Protein AF-A0A4S8KSQ0-F1 (afdb_monomer)

pLDDT: mean 83.26, std 16.22, range 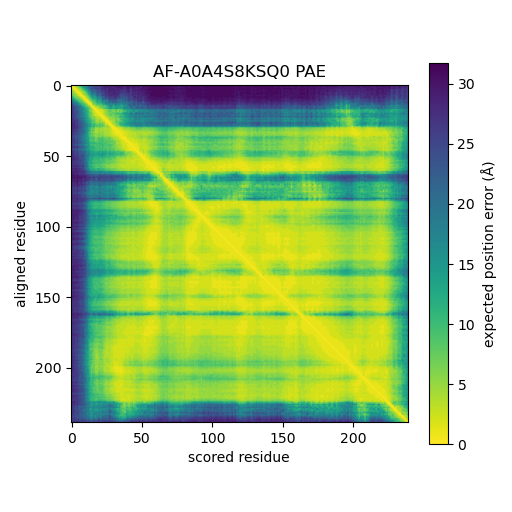[30.83, 98.12]

Foldseek 3Di:
DDDDDDDDDPDDDDPLVVCVVVVHQLQPCPDAEAEDADQVLLCCVVVVPLVQFFFEEEEEQAPPNCPVPFAQVVHDPSNPGDHYYYAHWAADPVRHIPGAGDLVVLLVVLVVRVVRVGQFYEYAHHQVLSNPVCRTQNVSVVSSCVNNDPRHQYHYLNVQDNDDRRVSSNSRSSQRRNLVVLLVVLVVVVVVSVVSNHPHFYWYAFLCRDTDGSVVCSNHVSRRNNRVVSVVVVVVVVD

Nearest PDB structures (foldseek):
  5l9w-assembly2_B  TM=7.818E-01  e=5.616E-11  Aromatoleum aromaticum EbN1
  5svc-assembly1_E  TM=7.917E-01  e=5.890E-10  Xanthobacter autotrophicus Py2
  5svb-assembly1_B  TM=7.058E-01  e=3.376E-10  Xanthobacter autotrophicus Py2
  6yra-assembly1_A  TM=7.678E-01  e=1.380E-08  Pseudomonas jessenii
  1hfw-assembly1_A  TM=4.217E-01  e=2.288E+00  Dickeya chrysanthemi

Organism: Dendrothele bispora (strain CBS 962.96) (NCBI:txid1314807)

Radius of gyration: 21.56 Å; Cα contacts (8 Å, |Δi|>4): 388; chains: 1; bounding box: 52×56×59 Å

Secondary structure (DSSP, 8-state):
-PPPPPPP--PPPPHHHHHHHTT--TTTT----EEE--SHHHHHHHTT-TTTS--EEEEEEEETTTTTS-TTTT--GGG--EEEEEEE--B-TTS-BSS---HHHHHHHHHHHHHTT--EEEEEETTGGG-TT-TTHHHHHHHHHHHH-TT-EEEEHHHH-SS-HHHHHHHHHHHHHHHHHHHHHHHHHHHHHHHTT--SPEEEE-TTS-EEEHHHHHH-GGGGTTHHHHHHHHHHT--

Mean predicted aligned error: 9.06 Å

Solvent-accessible surface area (backbone atoms only — not comparable to full-atom values): 13374 Å² total; per-residue (Å²): 141,79,85,81,77,83,77,81,79,79,74,76,74,55,72,69,55,52,37,60,74,68,73,51,53,49,69,73,64,79,56,77,60,47,79,45,59,45,47,68,63,39,49,38,60,76,66,60,37,69,93,46,41,50,53,36,32,40,40,31,19,30,42,80,84,38,79,93,60,59,88,71,67,98,49,62,72,97,69,72,47,73,47,78,45,74,37,48,12,24,32,37,98,86,57,47,70,66,32,72,72,48,70,68,60,50,52,50,50,36,53,53,37,53,76,69,69,51,41,24,33,32,32,38,38,40,55,43,65,64,45,84,86,41,78,48,50,54,47,54,44,54,53,41,46,66,72,63,40,87,85,58,46,78,43,45,21,54,83,68,34,82,60,67,68,61,59,14,45,53,51,27,50,55,26,43,18,36,24,67,44,38,41,54,52,50,54,49,53,53,53,50,32,56,76,56,45,43,85,46,56,55,31,31,32,21,50,90,56,49,78,38,46,49,71,56,40,29,71,46,40,66,50,26,37,43,5,40,63,33,50,54,54,57,60,68,69,74,115

InterPro domains:
  IPR002821 Hydantoinase A/oxoprolinase [PF01968] (168-236)
  IPR008040 Hydantoinase/oxoprolinase, N-terminal [PF05378] (26-147)
  IPR045079 Oxoprolinase-like [PTHR11365] (30-237)

Sequence (239 aa):
MSPRHPVPMHEQPSSSNVLTSAGVDPAGGDVLSLTIGTTHFINAVVQSDSRRLSKVAVICLAAPYSEECPPFIDFPENLKNGHTAIISGGLQIDGRTINPLVESELAEQAAQIRAKGLKDIVLVGVFSPLDVSGTTEYTARDILQRELGPGVNIVCSRDVGQIGFIERENASILNASISTFAQRTIRGFERAMERLGLKCPLYITQNDGTLTTASAAARLPIRTFSSGATNSMRGASRD

Structure (mmCIF, N/CA/C/O backbone):
data_AF-A0A4S8KSQ0-F1
#
_entry.id   AF-A0A4S8KSQ0-F1
#
loop_
_atom_site.group_PDB
_atom_site.id
_atom_site.type_symbol
_atom_site.label_atom_id
_atom_site.label_alt_id
_atom_site.label_comp_id
_atom_site.label_asym_id
_atom_site.label_entity_id
_atom_site.label_seq_id
_atom_site.pdbx_PDB_ins_code
_atom_site.Cartn_x
_atom_site.Cartn_y
_atom_site.Cartn_z
_atom_site.occupancy
_atom_site.B_iso_or_equiv
_atom_site.auth_seq_id
_atom_site.auth_comp_id
_atom_site.auth_asym_id
_atom_site.auth_atom_id
_atom_site.pdbx_PDB_model_num
ATOM 1 N N . MET A 1 1 ? 14.814 44.154 -31.141 1.00 39.81 1 MET A N 1
ATOM 2 C CA . MET A 1 1 ? 13.839 43.052 -30.997 1.00 39.81 1 MET A CA 1
ATOM 3 C C . MET A 1 1 ? 14.075 42.078 -32.139 1.00 39.81 1 MET A C 1
ATOM 5 O O . MET A 1 1 ? 13.657 42.366 -33.249 1.00 39.81 1 MET A O 1
ATOM 9 N N . SER A 1 2 ? 14.794 40.983 -31.889 1.00 34.91 2 SER A N 1
ATOM 10 C CA . SER A 1 2 ? 14.894 39.868 -32.843 1.00 34.91 2 SER A CA 1
ATOM 11 C C . SER A 1 2 ? 13.932 38.765 -32.397 1.00 34.91 2 SER A C 1
ATOM 13 O O . SER A 1 2 ? 13.904 38.464 -31.198 1.00 34.91 2 SER A O 1
ATOM 15 N N . PRO A 1 3 ? 13.127 38.178 -33.297 1.00 36.97 3 PRO A N 1
ATOM 16 C CA . PRO A 1 3 ? 12.205 37.118 -32.925 1.00 36.97 3 PRO A CA 1
ATOM 17 C C . PRO A 1 3 ? 12.993 35.837 -32.632 1.00 36.97 3 PRO A C 1
ATOM 19 O O . PRO A 1 3 ? 13.829 35.415 -33.430 1.00 36.97 3 PRO A O 1
ATOM 22 N N . ARG A 1 4 ? 12.748 35.225 -31.468 1.00 38.88 4 ARG A N 1
ATOM 23 C CA . ARG A 1 4 ? 13.278 33.895 -31.141 1.00 38.88 4 ARG A CA 1
ATOM 24 C C . ARG A 1 4 ? 12.590 32.875 -32.045 1.00 38.88 4 ARG A C 1
ATOM 26 O O . ARG A 1 4 ? 11.364 32.790 -32.044 1.00 38.88 4 ARG A O 1
ATOM 33 N N . HIS A 1 5 ? 13.372 32.113 -32.800 1.00 34.78 5 HIS A N 1
ATOM 34 C CA . HIS A 1 5 ? 12.871 30.924 -33.479 1.00 34.78 5 HIS A CA 1
ATOM 35 C C . HIS A 1 5 ? 12.416 29.877 -32.450 1.00 34.78 5 HIS A C 1
ATOM 37 O O . HIS A 1 5 ? 13.071 29.724 -31.413 1.00 34.78 5 HIS A O 1
ATOM 43 N N . PRO A 1 6 ? 11.311 29.160 -32.709 1.00 33.53 6 PRO A N 1
ATOM 44 C CA . PRO A 1 6 ? 10.913 28.039 -31.876 1.00 33.53 6 PRO A CA 1
ATOM 45 C C . PRO A 1 6 ? 11.946 26.916 -32.023 1.00 33.53 6 PRO A C 1
ATOM 47 O O . PRO A 1 6 ? 12.275 26.494 -33.131 1.00 33.53 6 PRO A O 1
ATOM 50 N N . VAL A 1 7 ? 12.476 26.455 -30.891 1.00 34.22 7 VAL A N 1
ATOM 51 C CA . VAL A 1 7 ? 13.312 25.251 -30.814 1.00 34.22 7 VAL A CA 1
ATOM 52 C C . VAL A 1 7 ? 12.428 24.052 -31.185 1.00 34.22 7 VAL A C 1
ATOM 54 O O . VAL A 1 7 ? 11.327 23.951 -30.633 1.00 34.22 7 VAL A O 1
ATOM 57 N N . PRO A 1 8 ? 12.845 23.154 -32.097 1.00 30.83 8 PRO A N 1
ATOM 58 C CA . PRO A 1 8 ? 12.046 21.985 -32.428 1.00 30.83 8 PRO A CA 1
ATOM 59 C C . PRO A 1 8 ? 11.918 21.101 -31.188 1.00 30.83 8 PRO A C 1
ATOM 61 O O . PRO A 1 8 ? 12.916 20.741 -30.561 1.00 30.83 8 PRO A O 1
ATOM 64 N N . MET A 1 9 ? 10.687 20.740 -30.832 1.00 30.94 9 MET A N 1
ATOM 65 C CA . MET A 1 9 ? 10.456 19.647 -29.900 1.00 30.94 9 MET A CA 1
ATOM 66 C C . MET A 1 9 ? 10.989 18.362 -30.533 1.00 30.94 9 MET A C 1
ATOM 68 O O . MET A 1 9 ? 10.447 17.895 -31.531 1.00 30.94 9 MET A O 1
ATOM 72 N N . HIS A 1 10 ? 12.046 17.794 -29.955 1.00 34.72 10 HIS A N 1
ATOM 73 C CA . HIS A 1 10 ? 12.443 16.423 -30.248 1.00 34.72 10 HIS A CA 1
ATOM 74 C C . HIS A 1 10 ? 11.288 15.496 -29.852 1.00 34.72 10 HIS A C 1
ATOM 76 O O . HIS A 1 10 ? 11.030 15.285 -28.666 1.00 34.72 10 HIS A O 1
ATOM 82 N N . GLU A 1 11 ? 10.584 14.952 -30.844 1.00 37.88 11 GLU A N 1
ATOM 83 C CA . GLU A 1 11 ? 9.762 13.764 -30.649 1.00 37.88 11 GLU A CA 1
ATOM 84 C C . GLU A 1 11 ? 10.668 12.666 -30.090 1.00 37.88 11 GLU A C 1
ATOM 86 O O . GLU A 1 11 ? 11.672 12.297 -30.705 1.00 37.88 11 GLU A O 1
ATOM 91 N N . GLN A 1 12 ? 10.351 12.168 -28.893 1.00 41.09 12 GLN A N 1
ATOM 92 C CA . GLN A 1 12 ? 11.022 10.978 -28.390 1.00 41.09 12 GLN A CA 1
ATOM 93 C C . GLN A 1 12 ? 10.729 9.830 -29.363 1.00 41.09 12 GLN A C 1
ATOM 95 O O . GLN A 1 12 ? 9.553 9.559 -29.630 1.00 41.09 12 GLN A O 1
ATOM 100 N N . PRO A 1 13 ? 11.755 9.159 -29.917 1.00 40.72 13 PRO A N 1
ATOM 101 C CA . PRO A 1 13 ? 11.524 8.060 -30.836 1.00 40.72 13 PRO A CA 1
ATOM 102 C C . PRO A 1 13 ? 10.727 6.970 -30.121 1.00 40.72 13 PRO A C 1
ATOM 104 O O . PRO A 1 13 ? 11.007 6.625 -28.971 1.00 40.72 13 PRO A O 1
ATOM 107 N N . SER A 1 14 ? 9.723 6.419 -30.808 1.00 52.06 14 SER A N 1
ATOM 108 C CA . SER A 1 14 ? 9.015 5.239 -30.311 1.00 52.06 14 SER A CA 1
ATOM 109 C C . SER A 1 14 ? 10.028 4.133 -29.977 1.00 52.06 14 SER A C 1
ATOM 111 O O . SER A 1 14 ? 11.036 3.977 -30.670 1.00 52.06 14 SER A O 1
ATOM 113 N N . SER A 1 15 ? 9.785 3.354 -28.923 1.00 54.66 15 SER A N 1
ATOM 114 C CA . SER A 1 15 ? 10.711 2.309 -28.456 1.00 54.66 15 SER A CA 1
ATOM 115 C C . SER A 1 15 ? 11.103 1.300 -29.547 1.00 54.66 15 SER A C 1
ATOM 117 O O . SER A 1 15 ? 12.236 0.825 -29.565 1.00 54.66 15 SER A O 1
ATOM 119 N N . SER A 1 16 ? 10.211 1.042 -30.511 1.00 59.06 16 SER A N 1
ATOM 120 C CA . SER A 1 16 ? 10.488 0.219 -31.697 1.00 59.06 16 SER A CA 1
ATOM 121 C C . SER A 1 16 ? 11.572 0.817 -32.598 1.00 59.06 16 SER A C 1
ATOM 123 O O . SER A 1 16 ? 12.403 0.082 -33.131 1.00 59.06 16 SER A O 1
ATOM 125 N N . ASN A 1 17 ? 11.599 2.144 -32.757 1.00 61.84 17 ASN A N 1
ATOM 126 C CA . ASN A 1 17 ? 12.605 2.816 -33.577 1.00 61.84 17 ASN A CA 1
ATOM 127 C C . ASN A 1 17 ? 13.987 2.725 -32.930 1.00 61.84 17 ASN A C 1
ATOM 129 O O . ASN A 1 17 ? 14.964 2.535 -33.642 1.00 61.84 17 ASN A O 1
ATOM 133 N N . VAL A 1 18 ? 14.080 2.797 -31.599 1.00 72.31 18 VAL A N 1
ATOM 134 C CA . VAL A 1 18 ? 15.365 2.719 -30.883 1.00 72.31 18 VAL A CA 1
ATOM 135 C C . VAL A 1 18 ? 15.992 1.329 -31.008 1.00 72.31 18 VAL A C 1
ATOM 137 O O . VAL A 1 18 ? 17.166 1.231 -31.351 1.00 72.31 18 VAL A O 1
ATOM 140 N N . LEU A 1 19 ? 15.214 0.259 -30.802 1.00 70.62 19 LEU A N 1
ATOM 141 C CA . LEU A 1 19 ? 15.713 -1.122 -30.912 1.00 70.62 19 LEU A CA 1
ATOM 142 C C . LEU A 1 19 ? 16.165 -1.448 -32.340 1.00 70.62 19 LEU A C 1
ATOM 144 O O . LEU A 1 19 ? 17.254 -1.981 -32.543 1.00 70.62 19 LEU A O 1
ATOM 148 N N . THR A 1 20 ? 15.373 -1.024 -33.329 1.00 67.50 20 THR A N 1
ATOM 149 C CA . THR A 1 20 ? 15.706 -1.187 -34.752 1.00 67.50 20 THR A CA 1
ATOM 150 C C . THR A 1 20 ? 16.969 -0.406 -35.123 1.00 67.50 20 THR A C 1
ATOM 152 O O . THR A 1 20 ? 17.839 -0.933 -35.809 1.00 67.50 20 THR A O 1
ATOM 155 N N . SER A 1 21 ? 17.114 0.830 -34.632 1.00 71.62 21 SER A N 1
ATOM 156 C CA . SER A 1 21 ? 18.303 1.663 -34.886 1.00 71.62 21 SER A CA 1
ATOM 157 C C . SER A 1 21 ? 19.568 1.096 -34.239 1.00 71.62 21 SER A C 1
ATOM 159 O O . SER A 1 21 ? 20.661 1.296 -34.758 1.00 71.62 21 SER A O 1
ATOM 161 N N . ALA A 1 22 ? 19.427 0.397 -33.112 1.00 70.62 22 ALA A N 1
ATOM 162 C CA . ALA A 1 22 ? 20.531 -0.245 -32.409 1.00 70.62 22 ALA A CA 1
ATOM 163 C C . ALA A 1 22 ? 20.907 -1.620 -32.995 1.00 70.62 22 ALA A C 1
ATOM 165 O O . ALA A 1 22 ? 21.882 -2.216 -32.546 1.00 70.62 22 ALA A O 1
ATOM 166 N N . GLY A 1 23 ? 20.146 -2.132 -33.973 1.00 72.75 23 GLY A N 1
ATOM 167 C CA . GLY A 1 23 ? 20.363 -3.461 -34.553 1.00 72.75 23 GLY A CA 1
ATOM 168 C C . GLY A 1 23 ? 20.138 -4.609 -33.565 1.00 72.75 23 GLY A C 1
ATOM 169 O O . GLY A 1 23 ? 20.671 -5.695 -33.768 1.00 72.75 23 GLY A O 1
ATOM 170 N N . VAL A 1 24 ? 19.385 -4.368 -32.488 1.00 76.94 24 VAL A N 1
ATOM 171 C CA . VAL A 1 24 ? 19.128 -5.353 -31.432 1.00 76.94 24 VAL A CA 1
ATOM 172 C C . VAL A 1 24 ? 17.845 -6.102 -31.759 1.00 76.94 24 VAL A C 1
ATOM 174 O O . VAL A 1 24 ? 16.798 -5.469 -31.912 1.00 76.94 24 VAL A O 1
ATOM 177 N N . ASP A 1 25 ? 17.906 -7.434 -31.822 1.00 74.00 25 ASP A N 1
ATOM 178 C CA . ASP A 1 25 ? 16.706 -8.267 -31.891 1.00 74.00 25 ASP A CA 1
ATOM 179 C C . ASP A 1 25 ? 16.041 -8.304 -30.502 1.00 74.00 25 ASP A C 1
ATOM 181 O O . ASP A 1 25 ? 16.592 -8.891 -29.564 1.00 74.00 25 ASP A O 1
ATOM 185 N N . PRO A 1 26 ? 14.841 -7.719 -30.332 1.00 72.56 26 PRO A N 1
ATOM 186 C CA . PRO A 1 26 ? 14.140 -7.735 -29.052 1.00 72.56 26 PRO A CA 1
ATOM 187 C C . PRO A 1 26 ? 13.835 -9.157 -28.554 1.00 72.56 26 PRO A C 1
ATOM 189 O O . PRO A 1 26 ? 13.737 -9.381 -27.345 1.00 72.56 26 PRO A O 1
ATOM 192 N N . ALA A 1 27 ? 13.680 -10.111 -29.479 1.00 71.50 27 ALA A N 1
ATOM 193 C CA . ALA A 1 27 ? 13.368 -11.507 -29.195 1.00 71.50 27 ALA A CA 1
ATOM 194 C C . ALA A 1 27 ? 14.622 -12.392 -29.059 1.00 71.50 27 ALA A C 1
ATOM 196 O O . ALA A 1 27 ? 14.510 -13.513 -28.552 1.00 71.50 27 ALA A O 1
ATOM 197 N N . GLY A 1 28 ? 15.792 -11.885 -29.465 1.00 72.56 28 GLY A N 1
ATOM 198 C CA . GLY A 1 28 ? 17.071 -12.602 -29.502 1.00 72.56 28 GLY A CA 1
ATOM 199 C C . GLY A 1 28 ? 17.717 -12.830 -28.132 1.00 72.56 28 GLY A C 1
ATOM 200 O O . GLY A 1 28 ? 18.629 -13.641 -28.009 1.00 72.56 28 GLY A O 1
ATOM 201 N N . GLY A 1 29 ? 17.214 -12.170 -27.082 1.00 74.12 29 GLY A N 1
ATOM 202 C CA . GLY A 1 29 ? 17.729 -12.302 -25.713 1.00 74.12 29 GLY A CA 1
ATOM 203 C C . GLY A 1 29 ? 18.888 -11.360 -25.371 1.00 74.12 29 GLY A C 1
ATOM 204 O O . GLY A 1 29 ? 19.391 -11.409 -24.252 1.00 74.12 29 GLY A O 1
ATOM 205 N N . ASP A 1 30 ? 19.262 -10.463 -26.284 1.00 81.31 30 ASP A N 1
ATOM 206 C CA . ASP A 1 30 ? 20.344 -9.484 -26.094 1.00 81.31 30 ASP A CA 1
ATOM 207 C C . ASP A 1 30 ? 20.001 -8.392 -25.063 1.00 81.31 30 ASP A C 1
ATOM 209 O O . ASP A 1 30 ? 20.878 -7.709 -24.529 1.00 81.31 30 ASP A O 1
ATOM 213 N N . VAL A 1 31 ? 18.713 -8.217 -24.751 1.00 86.25 31 VAL A N 1
ATOM 214 C CA . VAL A 1 31 ? 18.243 -7.255 -23.749 1.00 86.25 31 VAL A CA 1
ATOM 215 C C . VAL A 1 31 ? 18.173 -7.925 -22.379 1.00 86.25 31 VAL A C 1
ATOM 217 O O . VAL A 1 31 ? 17.301 -8.752 -22.123 1.00 86.25 31 VAL A O 1
ATOM 220 N N . LEU A 1 32 ? 19.052 -7.514 -21.462 1.00 88.94 32 LEU A N 1
ATOM 221 C CA . LEU A 1 32 ? 19.127 -8.083 -20.110 1.00 88.94 32 LEU A CA 1
ATOM 222 C C . LEU A 1 32 ? 17.998 -7.618 -19.179 1.00 88.94 32 LEU A C 1
ATOM 224 O O . LEU A 1 32 ? 17.543 -8.384 -18.333 1.00 88.94 32 LEU A O 1
ATOM 228 N N . SER A 1 33 ? 17.546 -6.369 -19.303 1.00 89.50 33 SER A N 1
ATOM 229 C CA . SER A 1 33 ? 16.438 -5.821 -18.514 1.00 89.50 33 SER A CA 1
ATOM 230 C C . SER A 1 33 ? 15.866 -4.555 -19.146 1.00 89.50 33 SER A C 1
ATOM 232 O O . SER A 1 33 ? 16.541 -3.866 -19.912 1.00 89.50 33 SER A O 1
ATOM 234 N N . LEU A 1 34 ? 14.620 -4.232 -18.796 1.00 90.25 34 LEU A N 1
ATOM 235 C CA . LEU A 1 34 ? 14.026 -2.926 -19.060 1.00 90.25 34 LEU A CA 1
ATOM 236 C C . LEU A 1 34 ? 13.895 -2.169 -17.740 1.00 90.25 34 LEU A C 1
ATOM 238 O O . LEU A 1 34 ? 13.304 -2.673 -16.789 1.00 90.25 34 LEU A O 1
ATOM 242 N N . THR A 1 35 ? 14.424 -0.950 -17.685 1.00 91.12 35 THR A N 1
ATOM 243 C CA . THR A 1 35 ? 14.304 -0.070 -16.517 1.00 91.12 35 THR A CA 1
ATOM 244 C C . THR A 1 35 ? 13.528 1.184 -16.887 1.00 91.12 35 THR A C 1
ATOM 246 O O . THR A 1 35 ? 13.879 1.864 -17.849 1.00 91.12 35 THR A O 1
ATOM 249 N N . ILE A 1 36 ? 12.491 1.511 -16.114 1.00 88.62 36 ILE A N 1
ATOM 250 C CA . ILE A 1 36 ? 11.655 2.695 -16.331 1.00 88.62 36 ILE A CA 1
ATOM 251 C C . ILE A 1 36 ? 11.739 3.625 -15.117 1.00 88.62 36 ILE A C 1
ATOM 253 O O . ILE A 1 36 ? 11.394 3.252 -13.997 1.00 88.62 36 ILE A O 1
ATOM 257 N N . GLY A 1 37 ? 12.140 4.875 -15.354 1.00 87.31 37 GLY A N 1
ATOM 258 C CA . GLY A 1 37 ? 11.837 5.994 -14.459 1.00 87.31 37 GLY A CA 1
ATOM 259 C C . GLY A 1 37 ? 10.619 6.742 -14.973 1.00 87.31 37 GLY A C 1
ATOM 260 O O . GLY A 1 37 ? 10.523 7.002 -16.171 1.00 87.31 37 GLY A O 1
ATOM 261 N N . THR A 1 38 ? 9.683 7.093 -14.094 1.00 82.75 38 THR A N 1
ATOM 262 C CA . THR A 1 38 ? 8.455 7.773 -14.509 1.00 82.75 38 THR A CA 1
ATOM 263 C C . THR A 1 38 ? 8.009 8.822 -13.504 1.00 82.75 38 THR A C 1
ATOM 265 O O . THR A 1 38 ? 8.007 8.603 -12.297 1.00 82.75 38 THR A O 1
ATOM 268 N N . THR A 1 39 ? 7.577 9.973 -14.012 1.00 84.69 39 THR A N 1
ATOM 269 C CA . THR A 1 39 ? 6.936 11.031 -13.218 1.00 84.69 39 THR A CA 1
ATOM 270 C C . THR A 1 39 ? 5.410 10.927 -13.242 1.00 84.69 39 THR A C 1
ATOM 272 O O . THR A 1 39 ? 4.718 11.726 -12.614 1.00 84.69 39 THR A O 1
ATOM 275 N N . HIS A 1 40 ? 4.848 9.933 -13.943 1.00 81.81 40 HIS A N 1
ATOM 276 C CA . HIS A 1 40 ? 3.398 9.791 -14.098 1.00 81.81 40 HIS A CA 1
ATOM 277 C C . HIS A 1 40 ? 2.662 9.668 -12.759 1.00 81.81 40 HIS A C 1
ATOM 279 O O . HIS A 1 40 ? 1.546 10.174 -12.637 1.00 81.81 40 HIS A O 1
ATOM 285 N N . PHE A 1 41 ? 3.272 9.026 -11.757 1.00 84.50 41 PHE A N 1
ATOM 286 C CA . PHE A 1 41 ? 2.640 8.838 -10.453 1.00 84.50 41 PHE A CA 1
ATOM 287 C C . PHE A 1 41 ? 2.619 10.123 -9.628 1.00 84.50 41 PHE A C 1
ATOM 289 O O . PHE A 1 41 ? 1.548 10.547 -9.202 1.00 84.50 41 PHE A O 1
ATOM 296 N N . ILE A 1 42 ? 3.764 10.798 -9.480 1.00 85.12 42 ILE A N 1
ATOM 297 C CA . ILE A 1 42 ? 3.813 12.058 -8.729 1.00 85.12 42 ILE A CA 1
ATOM 298 C C . ILE A 1 42 ? 2.928 13.129 -9.373 1.00 85.12 42 ILE A C 1
ATOM 300 O O . ILE A 1 42 ? 2.211 13.833 -8.670 1.00 85.12 42 ILE A O 1
ATOM 304 N N . ASN A 1 43 ? 2.879 13.190 -10.708 1.00 83.81 43 ASN A N 1
ATOM 305 C CA . ASN A 1 43 ? 2.028 14.145 -11.413 1.00 83.81 43 ASN A CA 1
ATOM 306 C C . ASN A 1 43 ? 0.540 13.916 -11.130 1.00 83.81 43 ASN A C 1
ATOM 308 O O . ASN A 1 43 ? -0.199 14.886 -11.008 1.00 83.81 43 ASN A O 1
ATOM 312 N N . ALA A 1 44 ? 0.089 12.665 -10.987 1.00 83.31 44 ALA A N 1
ATOM 313 C CA . ALA A 1 44 ? -1.303 12.378 -10.639 1.00 83.31 44 ALA A CA 1
ATOM 314 C C . ALA A 1 44 ? -1.676 12.904 -9.242 1.00 83.31 44 ALA A C 1
ATOM 316 O O . ALA A 1 44 ? -2.782 13.414 -9.067 1.00 83.31 44 ALA A O 1
ATOM 317 N N . VAL A 1 45 ? -0.747 12.827 -8.281 1.00 82.62 45 VAL A N 1
ATOM 318 C CA . VAL A 1 45 ? -0.926 13.366 -6.923 1.00 82.62 45 VAL A CA 1
ATOM 319 C C . VAL A 1 45 ? -0.895 14.891 -6.928 1.00 82.62 45 VAL A C 1
ATOM 321 O O . VAL A 1 45 ? -1.830 15.521 -6.443 1.00 82.62 45 VAL A O 1
ATOM 324 N N . VAL A 1 46 ? 0.135 15.495 -7.529 1.00 84.12 46 VAL A N 1
ATOM 325 C CA . VAL A 1 46 ? 0.305 16.959 -7.581 1.00 84.12 46 VAL A CA 1
ATOM 326 C C . VAL A 1 46 ? -0.874 17.631 -8.283 1.00 84.12 46 VAL A C 1
ATOM 328 O O . VAL A 1 46 ? -1.373 18.650 -7.819 1.00 84.12 46 VAL A O 1
ATOM 331 N N . GLN A 1 47 ? -1.364 17.041 -9.375 1.00 84.06 47 GLN A N 1
ATOM 332 C CA . GLN A 1 47 ? -2.532 17.546 -10.106 1.00 84.06 47 GLN A CA 1
ATOM 333 C C . GLN A 1 47 ? -3.857 17.213 -9.416 1.00 84.06 47 GLN A C 1
ATOM 335 O O . GLN A 1 47 ? -4.899 17.688 -9.860 1.00 84.06 47 GLN A O 1
ATOM 340 N N . SER A 1 48 ? -3.827 16.387 -8.363 1.00 80.19 48 SER A N 1
ATOM 341 C CA . SER A 1 48 ? -5.012 15.911 -7.651 1.00 80.19 48 SER A CA 1
ATOM 342 C C . SER A 1 48 ? -6.090 15.373 -8.601 1.00 80.19 48 SER A C 1
ATOM 344 O O . SER A 1 48 ? -7.276 15.677 -8.467 1.00 80.19 48 SER A O 1
ATOM 346 N N . ASP A 1 49 ? -5.669 14.595 -9.605 1.00 81.38 49 ASP A N 1
ATOM 347 C CA . ASP A 1 49 ? -6.566 14.082 -10.643 1.00 81.38 49 ASP A CA 1
ATOM 348 C C . ASP A 1 49 ? -7.462 12.988 -10.049 1.00 81.38 49 ASP A C 1
ATOM 350 O O . ASP A 1 49 ? -7.057 11.833 -9.903 1.00 81.38 49 ASP A O 1
ATOM 354 N N . SER A 1 50 ? -8.709 13.343 -9.738 1.00 79.38 50 SER A N 1
ATOM 355 C CA . SER A 1 50 ? -9.712 12.446 -9.146 1.00 79.38 50 SER A CA 1
ATOM 356 C C . SER A 1 50 ? -10.056 11.228 -10.012 1.00 79.38 50 SER A C 1
ATOM 358 O O . SER A 1 50 ? -10.670 10.281 -9.529 1.00 79.38 50 SER A O 1
ATOM 360 N N . ARG A 1 51 ? -9.647 11.203 -11.288 1.00 82.69 51 ARG A N 1
ATOM 361 C CA . ARG A 1 51 ? -9.783 10.023 -12.161 1.00 82.69 51 ARG A CA 1
ATOM 362 C C . ARG A 1 51 ? -8.652 9.013 -11.961 1.00 82.69 51 ARG A C 1
ATOM 364 O O . ARG A 1 51 ? -8.760 7.874 -12.416 1.00 82.69 51 ARG A O 1
ATOM 371 N N . ARG A 1 52 ? -7.545 9.443 -11.350 1.00 85.94 52 ARG A N 1
ATOM 372 C CA . ARG A 1 52 ? -6.339 8.642 -11.086 1.00 85.94 52 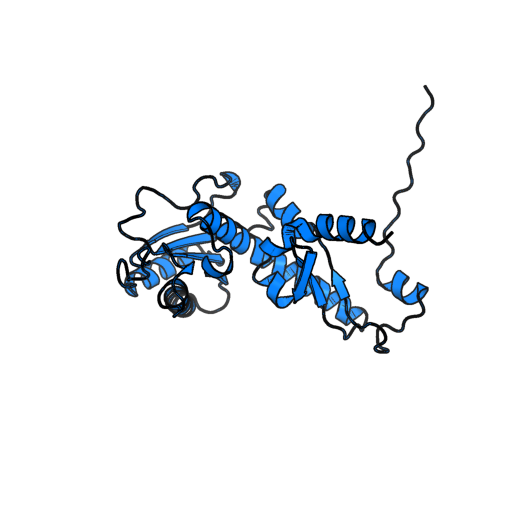ARG A CA 1
ATOM 373 C C . ARG A 1 52 ? -6.160 8.325 -9.603 1.00 85.94 52 ARG A C 1
ATOM 375 O O . ARG A 1 52 ? -5.444 7.377 -9.295 1.00 85.94 52 ARG A O 1
ATOM 382 N N . LEU A 1 53 ? -6.802 9.091 -8.724 1.00 89.50 53 LEU A N 1
ATOM 383 C CA . LEU A 1 53 ? -6.768 8.910 -7.277 1.00 89.50 53 LEU A CA 1
ATOM 384 C C . LEU A 1 53 ? -8.094 8.328 -6.782 1.00 89.50 53 LEU A C 1
ATOM 386 O O . LEU A 1 53 ? -9.163 8.896 -6.998 1.00 89.50 53 LEU A O 1
ATOM 390 N N . SER A 1 54 ? -8.011 7.179 -6.126 1.00 91.00 54 SER A N 1
ATOM 391 C CA . SER A 1 54 ? -9.147 6.469 -5.544 1.00 91.00 54 SER A CA 1
ATOM 392 C C . SER A 1 54 ? -9.455 7.011 -4.150 1.00 91.00 54 SER A C 1
ATOM 394 O O . SER A 1 54 ? -8.546 7.414 -3.425 1.00 91.00 54 SER A O 1
ATOM 396 N N . LYS A 1 55 ? -10.735 6.992 -3.764 1.00 92.38 55 LYS A N 1
ATOM 397 C CA . LYS A 1 55 ? -11.156 7.268 -2.382 1.00 92.38 55 LYS A CA 1
ATOM 398 C C . LYS A 1 55 ? -10.698 6.134 -1.469 1.00 92.38 55 LYS A C 1
ATOM 400 O O . LYS A 1 55 ? -10.794 4.971 -1.864 1.00 92.38 55 LYS A O 1
ATOM 405 N N . VAL A 1 56 ? -10.272 6.470 -0.254 1.00 93.75 56 VAL A N 1
ATOM 406 C CA . VAL A 1 56 ? -9.628 5.520 0.665 1.00 93.75 56 VAL A CA 1
ATOM 407 C C . VAL A 1 56 ? -10.424 5.393 1.962 1.00 93.75 56 VAL A C 1
ATOM 409 O O . VAL A 1 56 ? -10.871 6.388 2.532 1.00 93.75 56 VAL A O 1
ATOM 412 N N . ALA A 1 57 ? -10.610 4.164 2.439 1.00 96.25 57 ALA A N 1
ATOM 413 C CA . ALA A 1 57 ? -11.039 3.911 3.810 1.00 96.25 57 ALA A CA 1
ATOM 414 C C . ALA A 1 57 ? -9.813 3.834 4.731 1.00 96.25 57 ALA A C 1
ATOM 416 O O . ALA A 1 57 ? -8.880 3.100 4.427 1.00 96.25 57 ALA A O 1
ATOM 417 N N . VAL A 1 58 ? -9.807 4.550 5.851 1.00 96.06 58 VAL A N 1
ATOM 418 C CA . VAL A 1 58 ? -8.717 4.547 6.834 1.00 96.06 58 VAL A CA 1
ATOM 419 C C . VAL A 1 58 ? -9.240 3.981 8.147 1.00 96.06 58 VAL A C 1
ATOM 421 O O . VAL A 1 58 ? -10.148 4.546 8.753 1.00 96.06 58 VAL A O 1
ATOM 424 N N . ILE A 1 59 ? -8.674 2.856 8.572 1.00 95.88 59 ILE A N 1
ATOM 425 C CA . ILE A 1 59 ? -8.984 2.208 9.845 1.00 95.88 59 ILE A CA 1
ATOM 426 C C . ILE A 1 59 ? -7.763 2.347 10.752 1.00 95.88 59 ILE A C 1
ATOM 428 O O . ILE A 1 59 ? -6.697 1.788 10.483 1.00 95.88 59 ILE A O 1
ATOM 432 N N . CYS A 1 60 ? -7.935 3.093 11.834 1.00 94.69 60 CYS A N 1
ATOM 433 C CA . CYS A 1 60 ? -6.925 3.332 12.848 1.00 94.69 60 CYS A CA 1
ATOM 434 C C . CYS A 1 60 ? -7.091 2.326 14.002 1.00 94.69 60 CYS A C 1
ATOM 436 O O . CYS A 1 60 ? -8.145 2.267 14.636 1.00 94.69 60 CYS A O 1
ATOM 438 N N . LEU A 1 61 ? -6.064 1.516 14.267 1.00 93.81 61 LEU A N 1
ATOM 439 C CA . LEU A 1 61 ? -6.019 0.519 15.343 1.00 93.81 61 LEU A CA 1
ATOM 440 C C . LEU A 1 61 ? -5.391 1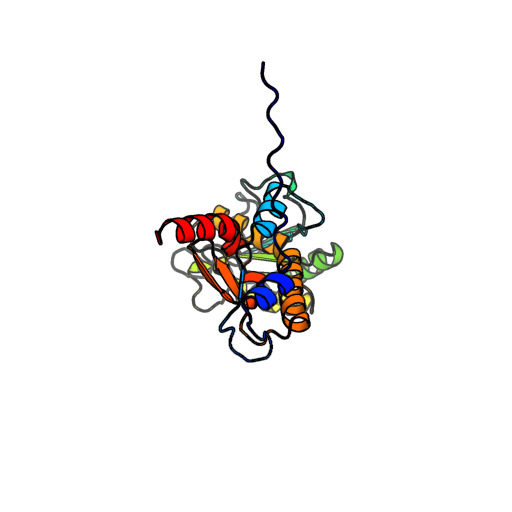.169 16.578 1.00 93.81 61 LEU A C 1
ATOM 442 O O . LEU A 1 61 ? -4.167 1.128 16.760 1.00 93.81 61 LEU A O 1
ATOM 446 N N . ALA A 1 62 ? -6.219 1.865 17.352 1.00 86.81 62 ALA A N 1
ATOM 447 C CA . ALA A 1 62 ? -5.723 2.825 18.333 1.00 86.81 62 ALA A CA 1
ATOM 448 C C . ALA A 1 62 ? -6.732 3.236 19.414 1.00 86.81 62 ALA A C 1
ATOM 450 O O . ALA A 1 62 ? -6.406 4.098 20.233 1.00 86.81 62 ALA A O 1
ATOM 451 N N . ALA A 1 63 ? -7.953 2.694 19.428 1.00 82.62 63 ALA A N 1
ATOM 452 C CA . ALA A 1 63 ? -8.924 3.044 20.460 1.00 82.62 63 ALA A CA 1
ATOM 453 C C . ALA A 1 63 ? -8.408 2.627 21.856 1.00 82.62 63 ALA A C 1
ATOM 455 O O . ALA A 1 63 ? -7.885 1.513 21.995 1.00 82.62 63 ALA A O 1
ATOM 456 N N . PRO A 1 64 ? -8.553 3.470 22.902 1.00 72.38 64 PRO A N 1
ATOM 457 C CA . PRO A 1 64 ? -9.164 4.815 22.920 1.00 72.38 64 PRO A CA 1
ATOM 458 C C . PRO A 1 64 ? -8.188 5.994 22.681 1.00 72.38 64 PRO A C 1
ATOM 460 O O . PRO A 1 64 ? -8.594 7.148 22.679 1.00 72.38 64 PRO A O 1
ATOM 463 N N . TYR A 1 65 ? -6.891 5.746 22.500 1.00 63.97 65 TYR A N 1
ATOM 464 C CA . TYR A 1 65 ? -5.819 6.747 22.635 1.00 63.97 65 TYR A CA 1
ATOM 465 C C . TYR A 1 65 ? -5.632 7.710 21.442 1.00 63.97 65 TYR A C 1
ATOM 467 O O . TYR A 1 65 ? -4.685 8.492 21.443 1.00 63.97 65 TYR A O 1
ATOM 475 N N . SER A 1 66 ? -6.496 7.664 20.423 1.00 62.31 66 SER A N 1
ATOM 476 C CA . SER A 1 66 ? -6.373 8.485 19.199 1.00 62.31 66 SER A CA 1
ATOM 477 C C . SER A 1 66 ? -7.621 9.289 18.832 1.00 62.31 66 SER A C 1
ATOM 479 O O . SER A 1 66 ? -7.662 9.870 17.751 1.00 62.31 66 SER A O 1
ATOM 481 N 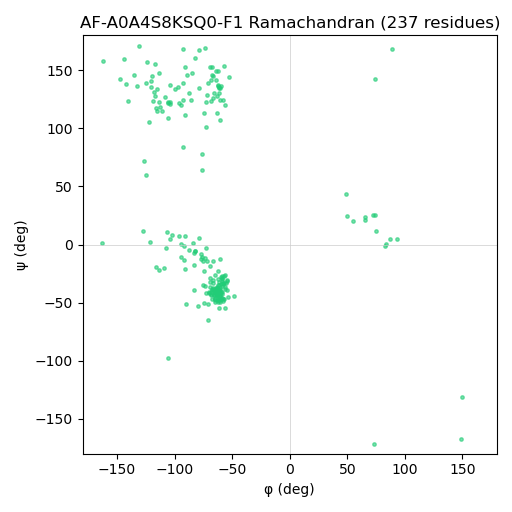N . GLU A 1 67 ? -8.620 9.389 19.716 1.00 62.53 67 GLU A N 1
ATOM 482 C CA . GLU A 1 67 ? -9.807 10.224 19.453 1.00 62.53 67 GLU A CA 1
ATOM 483 C C . GLU A 1 67 ? -9.446 11.703 19.208 1.00 62.53 67 GLU A C 1
ATOM 485 O O . GLU A 1 67 ? -10.111 12.385 18.431 1.00 62.53 67 GLU A O 1
ATOM 490 N N . GLU A 1 68 ? -8.345 12.180 19.798 1.00 62.22 68 GLU A N 1
ATOM 491 C CA . GLU A 1 68 ? -7.829 13.546 19.621 1.00 62.22 68 GLU A CA 1
ATOM 492 C C . GLU A 1 68 ? -6.966 13.730 18.354 1.00 62.22 68 GLU A C 1
ATOM 494 O O . GLU A 1 68 ? -6.595 14.853 18.017 1.00 62.22 68 GLU A O 1
ATOM 499 N N . CYS A 1 69 ? -6.649 12.648 17.632 1.00 65.56 69 CYS A N 1
ATOM 500 C CA . CYS A 1 69 ? -5.807 12.647 16.433 1.00 65.56 69 CYS A CA 1
ATOM 501 C C . CYS A 1 69 ? -6.553 11.953 15.276 1.00 65.56 69 CYS A C 1
ATOM 503 O O . CYS A 1 69 ? -6.243 10.806 14.937 1.00 65.56 69 CYS A O 1
ATOM 505 N N . PRO A 1 70 ? -7.593 12.596 14.704 1.00 75.19 70 PRO A N 1
ATOM 506 C CA . PRO A 1 70 ? -8.384 11.992 13.639 1.00 75.19 70 PRO A CA 1
ATOM 507 C C . PRO A 1 70 ? -7.531 11.746 12.386 1.00 75.19 70 PRO A C 1
ATOM 509 O O . PRO A 1 70 ? -6.637 12.546 12.096 1.00 75.19 70 PRO A O 1
ATOM 512 N N . PRO A 1 71 ? -7.836 10.705 11.590 1.00 77.50 71 PRO A N 1
ATOM 513 C CA . PRO A 1 71 ? -7.121 10.477 10.345 1.00 77.50 71 PRO A CA 1
ATOM 514 C C . PRO A 1 71 ? -7.180 11.679 9.395 1.00 77.50 71 PRO A C 1
ATOM 516 O O . PRO A 1 71 ? -8.170 12.417 9.391 1.00 77.50 71 PRO A O 1
ATOM 519 N N . PHE A 1 72 ? -6.172 11.809 8.528 1.00 77.81 72 PHE A N 1
ATOM 520 C CA . PHE A 1 72 ? -5.996 12.909 7.564 1.00 77.81 72 PHE A CA 1
ATOM 521 C C . PHE A 1 72 ? -5.534 14.255 8.168 1.00 77.81 72 PHE A C 1
ATOM 523 O O . PHE A 1 72 ? -5.778 15.319 7.578 1.00 77.81 72 PHE A O 1
ATOM 530 N N . ILE A 1 73 ? -4.845 14.254 9.312 1.00 77.94 73 ILE A N 1
ATOM 531 C CA . ILE A 1 73 ? -4.146 15.459 9.799 1.00 77.94 73 ILE A CA 1
ATOM 532 C C . ILE A 1 73 ? -3.067 15.875 8.796 1.00 77.94 73 ILE A C 1
ATOM 534 O O . ILE A 1 73 ? -2.363 15.037 8.239 1.00 77.94 73 ILE A O 1
ATOM 538 N N . ASP A 1 74 ? -2.973 17.180 8.526 1.00 73.88 74 ASP A N 1
ATOM 539 C CA . ASP A 1 74 ? -2.049 17.775 7.547 1.00 73.88 74 ASP A CA 1
ATOM 540 C C . ASP A 1 74 ? -2.151 17.192 6.122 1.00 73.88 74 ASP A C 1
ATOM 542 O O . ASP A 1 74 ? -1.247 17.344 5.298 1.00 73.88 74 ASP A O 1
ATOM 546 N N . PHE A 1 75 ? -3.276 16.546 5.798 1.00 77.75 75 PHE A N 1
ATOM 547 C CA . PHE A 1 75 ? -3.543 16.022 4.463 1.00 77.75 75 PHE A CA 1
ATOM 548 C C . PHE A 1 75 ? -4.233 17.069 3.574 1.00 77.75 75 PHE A C 1
ATOM 550 O O . PHE A 1 75 ? -5.065 17.832 4.072 1.00 77.75 75 PHE A O 1
ATOM 557 N N . PRO A 1 76 ? -3.973 17.107 2.254 1.00 71.62 76 PRO A N 1
ATOM 558 C CA . PRO A 1 76 ? -4.673 18.019 1.351 1.00 71.62 76 PRO A CA 1
ATOM 559 C C . PRO A 1 76 ? -6.196 17.811 1.385 1.00 71.62 76 PRO A C 1
ATOM 561 O O . PRO A 1 76 ? -6.673 16.706 1.129 1.00 71.62 76 PRO A O 1
ATOM 564 N N . GLU A 1 77 ? -6.966 18.870 1.665 1.00 74.44 77 GLU A N 1
ATOM 565 C CA . GLU A 1 77 ? -8.435 18.814 1.831 1.00 74.44 77 GLU A CA 1
ATOM 566 C C . GLU A 1 77 ? -9.159 18.179 0.641 1.00 74.44 77 GLU A C 1
ATOM 568 O O . GLU A 1 77 ? -10.076 17.375 0.787 1.00 74.44 77 GLU A O 1
ATOM 573 N N . ASN A 1 78 ? -8.696 18.474 -0.568 1.00 69.88 78 ASN A N 1
ATOM 574 C CA . ASN A 1 78 ? -9.255 17.933 -1.800 1.00 69.88 78 ASN A CA 1
ATOM 575 C C . ASN A 1 78 ? -9.046 16.412 -1.964 1.00 69.88 78 ASN A C 1
ATOM 577 O O . ASN A 1 78 ? -9.702 15.794 -2.806 1.00 69.88 78 ASN A O 1
ATOM 581 N N . LEU A 1 79 ? -8.158 15.811 -1.166 1.00 71.06 79 LEU A N 1
ATOM 582 C CA . LEU A 1 79 ? -7.898 14.372 -1.114 1.00 71.06 79 LEU A CA 1
ATOM 583 C C . LEU A 1 79 ? -8.453 13.708 0.159 1.00 71.06 79 LEU A C 1
ATOM 585 O O . LEU A 1 79 ? -8.389 12.484 0.273 1.00 71.06 79 LEU A O 1
ATOM 589 N N . LYS A 1 80 ? -9.041 14.473 1.091 1.00 76.56 80 LYS A N 1
ATOM 590 C CA . LYS A 1 80 ? -9.741 13.938 2.270 1.00 76.56 80 LYS A CA 1
ATOM 591 C C . LYS A 1 80 ? -11.107 13.394 1.869 1.00 76.56 80 LYS A C 1
ATOM 593 O O . LYS A 1 80 ? -12.139 14.041 2.031 1.00 76.56 80 LYS A O 1
ATOM 598 N N . ASN A 1 81 ? -11.134 12.205 1.275 1.00 70.19 81 ASN A N 1
ATOM 599 C CA . ASN A 1 81 ? -12.378 11.599 0.821 1.00 70.19 81 ASN A CA 1
ATOM 600 C 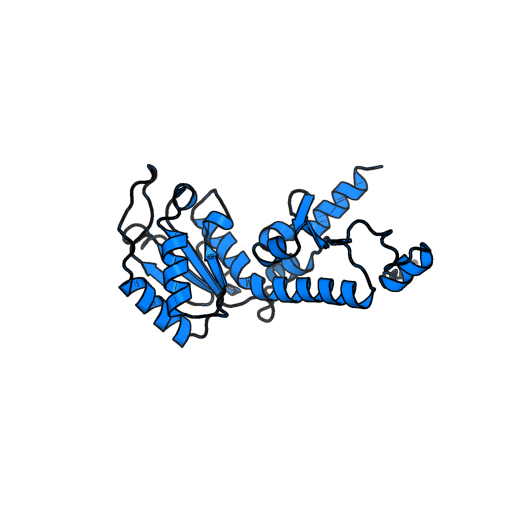C . ASN A 1 81 ? -12.433 10.086 1.080 1.00 70.19 81 ASN A C 1
ATOM 602 O O . ASN A 1 81 ? -11.612 9.304 0.610 1.00 70.19 81 ASN A O 1
ATOM 606 N N . GLY A 1 82 ? -13.472 9.654 1.800 1.00 83.00 82 GLY A N 1
ATOM 607 C CA . GLY A 1 82 ? -13.715 8.235 2.042 1.00 83.00 82 GLY A CA 1
ATOM 608 C C . GLY A 1 82 ? -14.395 7.953 3.373 1.00 83.00 82 GLY A C 1
ATOM 609 O O . GLY A 1 82 ? -15.435 8.528 3.689 1.00 83.00 82 GLY A O 1
ATOM 610 N N . HIS A 1 83 ? -13.837 7.007 4.116 1.00 93.25 83 HIS A N 1
ATOM 611 C CA . HIS A 1 83 ? -14.352 6.548 5.399 1.00 93.25 83 HIS A CA 1
ATOM 612 C C . HIS A 1 83 ? -13.210 6.498 6.398 1.00 93.25 83 HIS A C 1
ATOM 614 O O . HIS A 1 83 ? -12.137 6.016 6.065 1.00 93.25 83 HIS A O 1
ATOM 620 N N . THR A 1 84 ? -13.453 6.975 7.608 1.00 93.81 84 THR A N 1
ATOM 621 C CA . THR A 1 84 ? -12.524 6.851 8.724 1.00 93.81 84 THR A CA 1
ATOM 622 C C . THR A 1 84 ? -13.190 6.067 9.841 1.00 93.81 84 THR A C 1
ATOM 624 O O . THR A 1 84 ? -14.403 6.175 10.039 1.00 93.81 84 THR A O 1
ATOM 627 N N . ALA A 1 85 ? -12.395 5.274 10.546 1.00 93.38 85 ALA A N 1
ATOM 628 C CA . ALA A 1 85 ? -12.800 4.587 11.758 1.00 93.38 85 ALA A CA 1
ATOM 629 C C . ALA A 1 85 ? -11.598 4.461 12.693 1.00 93.38 85 ALA A C 1
ATOM 631 O O . ALA A 1 85 ? -10.480 4.221 12.238 1.00 93.38 85 ALA A O 1
ATOM 632 N N . ILE A 1 86 ? -11.837 4.601 13.992 1.00 92.88 86 ILE A N 1
ATOM 633 C CA . ILE A 1 86 ? -10.874 4.277 15.043 1.00 92.88 86 ILE A CA 1
ATOM 634 C C . ILE A 1 86 ? -11.462 3.084 15.789 1.00 92.88 86 ILE A C 1
ATOM 636 O O . ILE A 1 86 ? -12.598 3.157 16.250 1.00 92.88 86 ILE A O 1
ATOM 640 N N . ILE A 1 87 ? -10.719 1.983 15.857 1.00 94.00 87 ILE A N 1
ATOM 641 C CA . ILE A 1 87 ? -11.167 0.724 16.463 1.00 94.00 87 ILE A CA 1
ATOM 642 C C . ILE A 1 87 ? -10.117 0.181 17.439 1.00 94.00 87 ILE A C 1
ATOM 644 O O . ILE A 1 87 ? -8.989 0.691 17.518 1.00 94.00 87 ILE A O 1
ATOM 648 N N . SER A 1 88 ? -10.489 -0.854 18.189 1.00 93.88 88 SER A N 1
ATOM 649 C CA . SER A 1 88 ? -9.621 -1.532 19.149 1.00 93.88 88 SER A CA 1
ATOM 650 C C . SER A 1 88 ? -8.403 -2.143 18.456 1.00 93.88 88 SER A C 1
ATOM 652 O O . SER A 1 88 ? -8.511 -2.766 17.398 1.00 93.88 88 SER A O 1
ATOM 654 N N . GLY A 1 89 ? -7.222 -1.970 19.049 1.00 92.00 89 GLY A N 1
ATOM 655 C CA . GLY A 1 89 ? -5.969 -2.485 18.506 1.00 92.00 89 GLY A CA 1
ATOM 6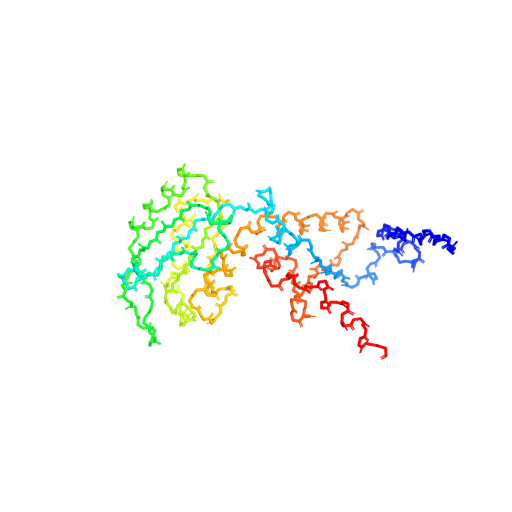56 C C . GLY A 1 89 ? -4.772 -1.603 18.844 1.00 92.00 89 GLY A C 1
ATOM 657 O O . GLY A 1 89 ? -4.856 -0.696 19.671 1.00 92.00 89 GLY A O 1
ATOM 658 N N . GLY A 1 90 ? -3.658 -1.867 18.165 1.00 91.00 90 GLY A N 1
ATOM 659 C CA . GLY A 1 90 ? -2.422 -1.104 18.317 1.00 91.00 90 GLY A CA 1
ATOM 660 C C . GLY A 1 90 ? -1.503 -1.636 19.414 1.00 91.00 90 GLY A C 1
ATOM 661 O O . GLY A 1 90 ? -1.867 -2.500 20.219 1.00 91.00 90 GLY A O 1
ATOM 662 N N . LEU A 1 91 ? -0.278 -1.123 19.414 1.00 91.44 91 LEU A N 1
ATOM 663 C CA . LEU A 1 91 ? 0.767 -1.476 20.367 1.00 91.44 91 LEU A CA 1
ATOM 664 C C . LEU A 1 91 ? 1.164 -0.263 21.199 1.00 91.44 91 LEU A C 1
ATOM 666 O O . LEU A 1 91 ? 1.001 0.871 20.766 1.00 91.44 91 LEU A O 1
ATOM 670 N N . GLN A 1 92 ? 1.693 -0.517 22.389 1.00 89.31 92 GLN A N 1
ATOM 671 C CA . GLN A 1 92 ? 2.447 0.427 23.199 1.00 89.31 92 GLN A CA 1
ATOM 672 C C . GLN A 1 92 ? 3.880 0.536 22.660 1.00 89.31 92 GLN A C 1
ATOM 674 O O . GLN A 1 92 ? 4.327 -0.280 21.853 1.00 89.31 92 GLN A O 1
ATOM 679 N N . ILE A 1 93 ? 4.626 1.538 23.128 1.00 88.06 93 ILE A N 1
ATOM 680 C CA . ILE A 1 93 ? 6.010 1.783 22.689 1.00 88.06 93 ILE A CA 1
ATOM 681 C C . ILE A 1 93 ? 6.968 0.625 23.014 1.00 88.06 93 ILE A C 1
ATOM 683 O O . ILE A 1 93 ? 7.998 0.473 22.367 1.00 88.06 93 ILE A O 1
ATOM 687 N N . ASP A 1 94 ? 6.627 -0.207 23.997 1.00 88.50 94 ASP A N 1
ATOM 688 C CA . ASP A 1 94 ? 7.376 -1.415 24.355 1.00 88.50 94 ASP A CA 1
ATOM 689 C C . ASP A 1 94 ? 6.886 -2.678 23.622 1.00 88.50 94 ASP A C 1
ATOM 691 O O . ASP A 1 94 ? 7.337 -3.784 23.917 1.00 88.50 94 ASP A O 1
ATOM 695 N N . GLY A 1 95 ? 5.968 -2.524 22.664 1.00 87.12 95 GLY A N 1
ATOM 696 C CA . GLY A 1 95 ? 5.423 -3.607 21.851 1.00 87.12 95 GLY A CA 1
ATOM 697 C C . GLY A 1 95 ? 4.285 -4.393 22.504 1.00 87.12 95 GLY A C 1
ATOM 698 O O . GLY A 1 95 ? 3.733 -5.282 21.858 1.00 87.12 95 GLY A O 1
ATOM 699 N N . ARG A 1 96 ? 3.884 -4.086 23.747 1.00 90.00 96 ARG A N 1
ATOM 700 C CA . ARG A 1 96 ? 2.691 -4.699 24.352 1.00 90.00 96 ARG A CA 1
ATOM 701 C C . ARG A 1 96 ? 1.427 -4.229 23.644 1.00 90.00 96 ARG A C 1
ATOM 703 O O . ARG A 1 96 ? 1.331 -3.080 23.234 1.00 90.00 96 ARG A O 1
ATOM 710 N N . THR A 1 97 ? 0.427 -5.093 23.533 1.00 90.25 97 THR A N 1
ATOM 711 C CA . THR A 1 97 ? -0.876 -4.726 22.966 1.00 90.25 97 THR A CA 1
ATOM 712 C C . THR A 1 97 ? -1.552 -3.632 23.803 1.00 90.25 97 THR A C 1
ATOM 714 O O . THR A 1 97 ? -1.565 -3.717 25.031 1.00 90.25 97 THR A O 1
ATOM 717 N N . ILE A 1 98 ? -2.110 -2.609 23.145 1.00 89.44 98 ILE A N 1
ATOM 718 C CA . ILE A 1 98 ? -2.967 -1.603 23.795 1.00 89.44 98 ILE A CA 1
ATOM 719 C C . ILE A 1 98 ? -4.297 -2.260 24.165 1.00 89.44 98 ILE A C 1
ATOM 721 O O . ILE A 1 98 ? -4.609 -2.425 25.338 1.00 89.44 98 ILE A O 1
ATOM 725 N N . ASN A 1 99 ? -5.039 -2.671 23.138 1.00 89.56 99 ASN A N 1
ATOM 726 C CA . ASN A 1 99 ? -6.269 -3.442 23.223 1.00 89.56 99 ASN A CA 1
ATOM 727 C C . ASN A 1 99 ? -6.215 -4.558 22.177 1.00 89.56 99 ASN A C 1
ATOM 729 O O . ASN A 1 99 ? -5.627 -4.357 21.109 1.00 89.56 99 ASN A O 1
ATOM 733 N N . PRO A 1 100 ? -6.785 -5.740 22.456 1.00 91.19 100 PRO A N 1
ATOM 734 C CA . PRO A 1 100 ? -6.879 -6.784 21.448 1.00 91.19 100 PRO A CA 1
ATOM 735 C C . PRO A 1 100 ? -7.735 -6.305 20.271 1.00 91.19 100 PRO A C 1
ATOM 737 O O . PRO A 1 100 ? -8.663 -5.514 20.443 1.00 91.19 100 PRO A O 1
ATOM 740 N N . LEU A 1 101 ? -7.434 -6.805 19.072 1.00 93.81 101 LEU A N 1
ATOM 741 C CA . LEU A 1 101 ? -8.308 -6.610 17.918 1.00 93.81 101 LEU A CA 1
ATOM 742 C C . LEU A 1 101 ? -9.677 -7.233 18.200 1.00 93.81 101 LEU A C 1
ATOM 744 O O . LEU A 1 101 ? -9.759 -8.379 18.649 1.00 93.81 101 LEU A O 1
ATOM 748 N N . VAL A 1 102 ? -10.740 -6.500 17.882 1.00 95.31 102 VAL A N 1
ATOM 749 C CA . VAL A 1 102 ? -12.114 -6.981 18.014 1.00 95.31 102 VAL A CA 1
ATOM 750 C C . VAL A 1 102 ? -12.659 -7.281 16.621 1.00 95.31 102 VAL A C 1
ATOM 752 O O . VAL A 1 102 ? -12.923 -6.391 15.816 1.00 95.31 102 VAL A O 1
ATOM 755 N N . GLU A 1 103 ? -12.828 -8.566 16.318 1.00 95.62 103 GLU A N 1
ATOM 756 C CA . GLU A 1 103 ? -13.234 -9.032 14.986 1.00 95.62 103 GLU A CA 1
ATOM 757 C C . GLU A 1 103 ? -14.599 -8.478 14.546 1.00 95.62 103 GLU A C 1
ATOM 759 O O . GLU A 1 103 ? -14.785 -8.154 13.373 1.00 95.62 103 GLU A O 1
ATOM 764 N N . SER A 1 104 ? -15.532 -8.281 15.484 1.00 97.00 104 SER A N 1
ATOM 765 C CA . SER A 1 104 ? -16.835 -7.679 15.184 1.00 97.00 104 SER A CA 1
ATOM 766 C C . SER A 1 104 ? -16.737 -6.210 14.763 1.00 97.00 104 SER A C 1
ATOM 768 O O . SER A 1 104 ? -17.507 -5.792 13.903 1.00 97.00 104 SER A O 1
ATOM 770 N N . GLU A 1 105 ? -15.782 -5.439 15.300 1.00 97.25 105 GLU A N 1
ATOM 771 C CA . GLU A 1 105 ? -15.546 -4.053 14.867 1.00 97.25 105 GLU A CA 1
ATOM 772 C C . GLU A 1 105 ? -15.047 -4.027 13.416 1.00 97.25 105 GLU A C 1
ATOM 774 O O . GLU A 1 105 ? -15.533 -3.245 12.601 1.00 97.25 105 GLU A O 1
ATOM 779 N N . LEU A 1 106 ? -14.125 -4.931 13.060 1.00 97.69 106 LEU A N 1
ATOM 780 C CA . LEU A 1 106 ? -13.619 -5.072 11.689 1.00 97.69 106 LEU A CA 1
ATOM 781 C C . LEU A 1 106 ? -14.721 -5.501 10.712 1.00 97.69 106 LEU A C 1
ATOM 783 O O . LEU A 1 106 ? -14.799 -4.958 9.610 1.00 97.69 106 LEU A O 1
ATOM 787 N N . ALA A 1 107 ? -15.588 -6.435 11.109 1.00 97.69 107 ALA A N 1
ATOM 788 C CA . ALA A 1 107 ? -16.728 -6.861 10.300 1.00 97.69 107 ALA A CA 1
ATOM 789 C C . ALA A 1 107 ? -17.736 -5.719 10.077 1.00 97.69 107 ALA A C 1
ATOM 791 O O . ALA A 1 107 ? -18.243 -5.538 8.965 1.00 97.69 107 ALA A O 1
ATOM 792 N N . GLU A 1 108 ? -17.985 -4.901 11.104 1.00 98.06 108 GLU A N 1
ATOM 793 C CA . GLU A 1 108 ? -18.816 -3.705 10.979 1.00 98.06 108 GLU A CA 1
ATOM 794 C C . GLU A 1 108 ? -18.197 -2.699 9.999 1.00 98.06 108 GLU A C 1
ATOM 796 O O . GLU A 1 108 ? -18.869 -2.265 9.056 1.00 98.06 108 GLU A O 1
ATOM 801 N N . GLN A 1 109 ? -16.905 -2.383 10.151 1.00 97.88 109 GLN A N 1
ATOM 802 C CA . GLN A 1 109 ? -16.221 -1.474 9.227 1.00 97.88 109 GLN A CA 1
ATOM 803 C C . GLN A 1 109 ? -16.213 -2.031 7.798 1.00 97.88 109 GLN A C 1
ATOM 805 O O . GLN A 1 109 ? -16.469 -1.291 6.849 1.00 97.88 109 GLN A O 1
ATOM 810 N N . ALA A 1 110 ? -16.019 -3.340 7.612 1.00 98.12 110 ALA A N 1
ATOM 811 C CA . ALA A 1 110 ? -16.113 -3.978 6.300 1.00 98.12 110 ALA A CA 1
ATOM 812 C C . ALA A 1 110 ? -17.497 -3.782 5.656 1.00 98.12 110 ALA A C 1
ATOM 814 O O . ALA A 1 110 ? -17.593 -3.458 4.468 1.00 98.12 110 ALA A O 1
ATOM 815 N N . ALA A 1 111 ? -18.581 -3.914 6.427 1.00 97.88 111 ALA A N 1
ATOM 816 C CA . ALA A 1 111 ? -19.933 -3.666 5.931 1.00 97.88 111 ALA A CA 1
ATOM 817 C C . ALA A 1 111 ? -20.128 -2.202 5.498 1.00 97.88 111 ALA A C 1
ATOM 819 O O . ALA A 1 111 ? -20.670 -1.951 4.416 1.00 97.88 111 ALA A O 1
ATOM 820 N N . GLN A 1 112 ? -19.638 -1.242 6.289 1.00 97.88 112 GLN A N 1
ATOM 821 C CA . GLN A 1 112 ? -19.708 0.186 5.960 1.00 97.88 112 GLN A CA 1
ATOM 822 C C . GLN A 1 112 ? -18.869 0.540 4.719 1.00 97.88 112 GLN A C 1
ATOM 824 O O . GLN A 1 112 ? -19.333 1.268 3.837 1.00 97.88 112 GLN A O 1
ATOM 829 N N . ILE A 1 113 ? -17.654 -0.004 4.613 1.00 97.50 113 ILE A N 1
ATOM 830 C CA . ILE A 1 113 ? -16.749 0.156 3.463 1.00 97.50 113 ILE A CA 1
ATOM 831 C C . ILE A 1 113 ? -17.405 -0.375 2.189 1.00 97.50 113 ILE A C 1
ATOM 833 O O . ILE A 1 113 ? -17.440 0.327 1.173 1.00 97.50 113 ILE A O 1
ATOM 837 N N . ARG A 1 114 ? -17.994 -1.577 2.256 1.00 97.00 114 ARG A N 1
ATOM 838 C CA . ARG A 1 114 ? -18.719 -2.196 1.141 1.00 97.00 114 ARG A CA 1
ATOM 839 C C . ARG A 1 114 ? -19.916 -1.355 0.710 1.00 97.00 114 ARG A C 1
ATOM 841 O O . ARG A 1 114 ? -20.078 -1.116 -0.484 1.00 97.00 114 ARG A O 1
ATOM 848 N N . ALA A 1 115 ? -20.717 -0.861 1.655 1.00 96.69 115 ALA A N 1
ATOM 849 C CA . ALA A 1 115 ? -21.865 -0.002 1.360 1.00 96.69 115 ALA A CA 1
ATOM 850 C C . ALA A 1 115 ? -21.460 1.310 0.660 1.00 96.69 115 ALA A C 1
ATOM 852 O O . ALA A 1 115 ? -22.188 1.810 -0.194 1.00 96.69 115 ALA A O 1
ATOM 853 N N . LYS A 1 116 ? -20.272 1.842 0.975 1.00 95.81 116 LYS A N 1
ATOM 854 C CA . LYS A 1 116 ? -19.697 3.037 0.333 1.00 95.81 116 LYS A CA 1
ATOM 855 C C . LYS A 1 116 ? -18.985 2.742 -0.995 1.00 95.81 116 LYS A C 1
ATOM 857 O O . LYS A 1 116 ? -18.546 3.679 -1.661 1.00 95.81 116 LYS A O 1
ATOM 862 N N . GLY A 1 117 ? -18.847 1.472 -1.383 1.00 94.88 117 GLY A N 1
ATOM 863 C CA . GLY A 1 117 ? -18.163 1.056 -2.610 1.00 94.88 117 GLY A CA 1
ATOM 864 C C . GLY A 1 117 ? -16.661 1.361 -2.624 1.00 94.88 117 GLY A C 1
ATOM 865 O O . GLY A 1 117 ? -16.077 1.502 -3.701 1.00 94.88 117 GLY A O 1
ATOM 866 N N . LEU A 1 118 ? -16.037 1.500 -1.451 1.00 94.94 118 LEU A N 1
ATOM 867 C CA . LEU A 1 118 ? -14.607 1.780 -1.328 1.00 94.94 118 LEU A CA 1
ATOM 868 C C . LEU A 1 118 ? -13.802 0.494 -1.545 1.00 94.94 118 LEU A C 1
ATOM 870 O O . LEU A 1 118 ? -14.150 -0.560 -1.015 1.00 94.94 118 LEU A O 1
ATOM 874 N N . LYS A 1 119 ? -12.735 0.585 -2.344 1.00 94.81 119 LYS A N 1
ATOM 875 C CA . LYS A 1 119 ? -11.885 -0.562 -2.707 1.00 94.81 119 LYS A CA 1
ATOM 876 C C . LYS A 1 119 ? -10.474 -0.476 -2.154 1.00 94.81 119 LYS A C 1
ATOM 878 O O . LYS A 1 119 ? -9.828 -1.509 -2.040 1.00 94.81 119 LYS A O 1
ATOM 883 N N . ASP A 1 120 ? -10.009 0.721 -1.827 1.00 95.31 120 ASP A N 1
ATOM 884 C CA . ASP A 1 120 ? -8.694 0.955 -1.251 1.00 95.31 120 ASP A CA 1
ATOM 885 C C . ASP A 1 120 ? -8.862 1.233 0.247 1.00 95.31 120 ASP A C 1
ATOM 887 O O . ASP A 1 120 ? -9.611 2.128 0.645 1.00 95.31 120 ASP A O 1
ATOM 891 N N . ILE A 1 121 ? -8.201 0.428 1.075 1.00 97.12 121 ILE A N 1
ATOM 892 C CA . ILE A 1 121 ? -8.273 0.467 2.535 1.00 97.12 121 ILE A CA 1
ATOM 893 C C . ILE A 1 121 ? -6.858 0.612 3.090 1.00 97.12 121 ILE A C 1
ATOM 895 O O . ILE A 1 121 ? -5.928 -0.038 2.618 1.00 97.12 121 ILE A O 1
ATOM 899 N N . VAL A 1 122 ? -6.697 1.444 4.110 1.00 96.94 122 VAL A N 1
ATOM 900 C CA . VAL A 1 122 ? -5.457 1.632 4.858 1.00 96.94 122 VAL A CA 1
ATOM 901 C C . VAL A 1 122 ? -5.694 1.234 6.308 1.00 96.94 122 VAL A C 1
ATOM 903 O O . VAL A 1 122 ? -6.656 1.683 6.927 1.00 96.94 122 VAL A O 1
ATOM 906 N N . LEU A 1 123 ? -4.797 0.411 6.842 1.00 97.31 123 LEU A N 1
ATOM 907 C CA . LEU A 1 123 ? -4.730 0.053 8.254 1.00 97.31 123 LEU A CA 1
ATOM 908 C C . LEU A 1 123 ? -3.553 0.775 8.895 1.00 97.31 123 LEU A C 1
ATOM 910 O O . LEU A 1 123 ? -2.416 0.596 8.456 1.00 97.31 123 LEU A O 1
ATOM 914 N N . VAL A 1 124 ? -3.827 1.558 9.935 1.00 95.25 124 VAL A N 1
ATOM 915 C CA . VAL A 1 124 ? -2.812 2.311 10.678 1.00 95.25 124 VAL A CA 1
ATOM 916 C C . VAL A 1 124 ? -2.860 1.906 12.140 1.00 95.25 124 VAL A C 1
ATOM 918 O O . VAL A 1 124 ? -3.767 2.287 12.869 1.00 95.25 124 VAL A O 1
ATOM 921 N N . GLY A 1 125 ? -1.890 1.120 12.591 1.00 93.62 125 GLY A N 1
ATOM 922 C CA . GLY A 1 125 ? -1.724 0.802 14.004 1.00 93.62 125 GLY A CA 1
ATOM 923 C C . GLY A 1 125 ? -0.764 1.756 14.700 1.00 93.62 125 GLY A C 1
ATOM 924 O O . GLY A 1 125 ? 0.301 2.096 14.169 1.00 93.62 125 GLY A O 1
ATOM 925 N N . VAL A 1 126 ? -1.104 2.158 15.925 1.00 90.81 126 VAL A N 1
ATOM 926 C CA . VAL A 1 126 ? -0.149 2.839 16.812 1.00 90.81 126 VAL A CA 1
ATOM 927 C C . VAL A 1 126 ? 1.018 1.893 17.082 1.00 90.81 126 VAL A C 1
ATOM 929 O O . VAL A 1 126 ? 0.822 0.710 17.359 1.00 90.81 126 VAL A O 1
ATOM 932 N N . PHE A 1 127 ? 2.236 2.411 16.906 1.00 90.31 127 PHE A N 1
ATOM 933 C CA . PHE A 1 127 ? 3.490 1.657 16.989 1.00 90.31 127 PHE A CA 1
ATOM 934 C C . PHE A 1 127 ? 3.537 0.349 16.162 1.00 90.31 127 PHE A C 1
ATOM 936 O O . PHE A 1 127 ? 4.371 -0.513 16.428 1.00 90.31 127 PHE A O 1
ATOM 943 N N . SER A 1 128 ? 2.734 0.221 15.094 1.00 91.31 128 SER A N 1
ATOM 944 C CA . SER A 1 128 ? 2.743 -0.956 14.208 1.00 91.31 128 SER A CA 1
ATOM 945 C C . SER A 1 128 ? 4.099 -1.305 13.569 1.00 91.31 128 SER A C 1
ATOM 947 O O . SER A 1 128 ? 4.334 -2.490 13.319 1.00 91.31 128 SER A O 1
ATOM 949 N N . PRO A 1 129 ? 5.055 -0.372 13.352 1.00 91.56 129 PRO A N 1
ATOM 950 C CA . PRO A 1 129 ? 6.416 -0.745 12.972 1.00 91.56 129 PRO A CA 1
ATOM 951 C C . PRO A 1 129 ? 7.088 -1.740 13.933 1.00 91.56 129 PRO A C 1
ATOM 953 O O . PRO A 1 129 ? 7.831 -2.602 13.465 1.00 91.56 129 PRO A O 1
ATOM 956 N N . LEU A 1 130 ? 6.767 -1.706 15.235 1.00 89.62 130 LEU A N 1
ATOM 957 C CA . LEU A 1 130 ? 7.337 -2.599 16.257 1.00 89.62 130 LEU A CA 1
ATOM 958 C C . LEU A 1 130 ? 6.781 -4.034 16.217 1.00 89.62 130 LEU A C 1
ATOM 960 O O . LEU A 1 130 ? 7.359 -4.934 16.821 1.00 89.62 130 LEU A O 1
ATOM 964 N N . ASP A 1 131 ? 5.678 -4.272 15.506 1.00 89.25 131 ASP A N 1
ATOM 965 C CA . ASP A 1 131 ? 4.933 -5.537 15.518 1.00 89.25 131 ASP A CA 1
ATOM 966 C C . ASP A 1 131 ? 5.616 -6.653 14.708 1.00 89.25 131 ASP A C 1
ATOM 968 O O . ASP A 1 131 ? 5.121 -7.068 13.667 1.00 89.25 131 ASP A O 1
ATOM 972 N N . VAL A 1 132 ? 6.804 -7.128 15.077 1.00 84.12 132 VAL A N 1
ATOM 973 C CA . VAL A 1 132 ? 7.554 -8.111 14.256 1.00 84.12 132 VAL A CA 1
ATOM 974 C C . VAL A 1 132 ? 6.740 -9.382 13.950 1.00 84.12 132 VAL A C 1
ATOM 976 O O . VAL A 1 132 ? 6.863 -9.935 12.859 1.00 84.12 132 VAL A O 1
ATOM 979 N N . SER A 1 133 ? 5.867 -9.808 14.866 1.00 84.44 133 SER A N 1
ATOM 980 C CA . SER A 1 133 ? 4.998 -10.982 14.715 1.00 84.44 133 SER A CA 1
ATOM 981 C C . SER A 1 133 ? 3.780 -10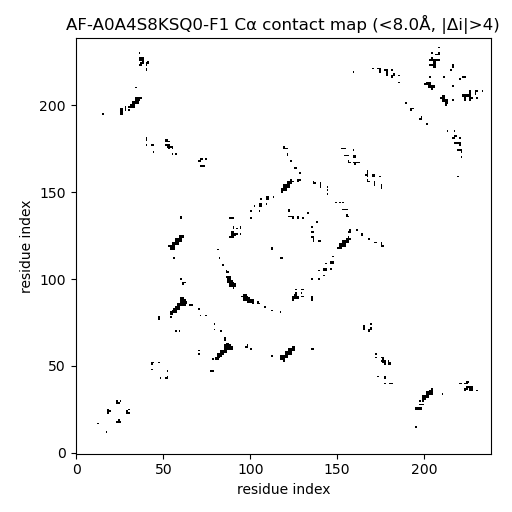.756 13.812 1.00 84.44 133 SER A C 1
ATOM 983 O O . SER A 1 133 ? 3.137 -11.729 13.425 1.00 84.44 133 SER A O 1
ATOM 985 N N . GLY A 1 134 ? 3.459 -9.508 13.451 1.00 85.69 134 GLY A N 1
ATOM 986 C CA . GLY A 1 134 ? 2.333 -9.197 12.569 1.00 85.69 134 GLY A CA 1
ATOM 987 C C . GLY A 1 134 ? 0.966 -9.387 13.222 1.00 85.69 134 GLY A C 1
ATOM 988 O O . GLY A 1 134 ? -0.018 -9.643 12.535 1.00 85.69 134 GLY A O 1
ATOM 989 N N . THR A 1 135 ? 0.902 -9.285 14.545 1.00 87.56 135 THR A N 1
ATOM 990 C CA . THR A 1 135 ? -0.305 -9.546 15.338 1.00 87.56 135 THR A CA 1
ATOM 991 C C . THR A 1 135 ? -1.384 -8.469 15.203 1.00 87.56 135 THR A C 1
ATOM 993 O O . THR A 1 135 ? -2.534 -8.723 15.559 1.00 87.56 135 THR A O 1
ATOM 996 N N . THR A 1 136 ? -1.047 -7.299 14.655 1.00 92.56 136 THR A N 1
ATOM 997 C CA . THR A 1 136 ? -1.928 -6.129 14.529 1.00 92.56 136 THR A CA 1
ATOM 998 C C . THR A 1 136 ? -2.414 -5.913 13.091 1.00 92.56 136 THR A C 1
ATOM 1000 O O . THR A 1 136 ? -3.373 -6.552 12.665 1.00 92.56 136 THR A O 1
ATOM 1003 N N . GLU A 1 137 ? -1.776 -5.030 12.315 1.00 96.38 137 GLU A N 1
ATOM 1004 C CA . GLU A 1 137 ? -2.232 -4.628 10.977 1.00 96.38 137 GLU A CA 1
ATOM 1005 C C . GLU A 1 137 ? -2.407 -5.817 10.020 1.00 96.38 137 GLU A C 1
ATOM 1007 O O . GLU A 1 137 ? -3.345 -5.810 9.228 1.00 96.38 137 GLU A O 1
ATOM 1012 N N . TYR A 1 138 ? -1.558 -6.851 10.085 1.00 96.62 138 TYR A N 1
ATOM 1013 C CA . TYR A 1 138 ? -1.705 -8.023 9.211 1.00 96.62 138 TYR A CA 1
ATOM 1014 C C . TYR A 1 138 ? -2.885 -8.909 9.609 1.00 96.62 138 TYR A C 1
ATOM 1016 O O . TYR A 1 138 ? -3.652 -9.299 8.734 1.00 96.62 138 TYR A O 1
ATOM 1024 N N . THR A 1 139 ? -3.100 -9.156 10.903 1.00 96.31 139 THR A N 1
ATOM 1025 C CA . THR A 1 139 ? -4.306 -9.853 11.376 1.00 96.31 139 THR A CA 1
ATOM 1026 C C . THR A 1 139 ? -5.574 -9.102 10.957 1.00 96.31 139 THR A C 1
ATOM 1028 O O . THR A 1 139 ? -6.502 -9.698 10.412 1.00 96.31 139 THR A O 1
ATOM 1031 N N . ALA A 1 140 ? -5.605 -7.778 11.146 1.00 97.50 140 ALA A N 1
ATOM 1032 C CA . ALA A 1 140 ? -6.736 -6.946 10.737 1.00 97.50 140 ALA A CA 1
ATOM 1033 C C . ALA A 1 140 ? -6.953 -6.970 9.214 1.00 97.50 140 ALA A C 1
ATOM 1035 O O . ALA A 1 140 ? -8.092 -7.063 8.752 1.00 97.50 140 ALA A O 1
ATOM 1036 N N . ARG A 1 141 ? -5.869 -6.945 8.426 1.00 97.69 141 ARG A N 1
ATOM 1037 C CA . ARG A 1 141 ? -5.910 -7.104 6.966 1.00 97.69 141 ARG A CA 1
ATOM 1038 C C . ARG A 1 141 ? -6.548 -8.428 6.580 1.00 97.69 141 ARG A C 1
ATOM 1040 O O . ARG A 1 141 ? -7.418 -8.431 5.719 1.00 97.69 141 ARG A O 1
ATOM 1047 N N . ASP A 1 142 ? -6.124 -9.529 7.189 1.00 97.19 142 ASP A N 1
ATOM 1048 C CA . ASP A 1 142 ? -6.591 -10.866 6.821 1.00 97.19 142 ASP A CA 1
ATOM 1049 C C . ASP A 1 142 ? -8.086 -11.042 7.132 1.00 97.19 142 ASP A C 1
ATOM 1051 O O . ASP A 1 142 ? -8.830 -11.587 6.312 1.00 97.19 142 ASP A O 1
ATOM 1055 N N . ILE A 1 143 ? -8.553 -10.485 8.255 1.00 97.38 143 ILE A N 1
ATOM 1056 C CA . ILE A 1 143 ? -9.981 -10.416 8.597 1.00 97.38 143 ILE A CA 1
ATOM 1057 C C . ILE A 1 143 ? -10.740 -9.591 7.549 1.00 97.38 143 ILE A C 1
ATOM 1059 O O . ILE A 1 143 ? -11.680 -10.091 6.935 1.00 97.38 143 ILE A O 1
ATOM 1063 N N . LEU A 1 144 ? -10.315 -8.354 7.272 1.00 97.94 144 LEU A N 1
ATOM 1064 C CA . LEU A 1 144 ? -10.986 -7.496 6.288 1.00 97.94 144 LEU A CA 1
ATOM 1065 C C . LEU A 1 144 ? -10.987 -8.101 4.882 1.00 97.94 144 LEU A C 1
ATOM 1067 O O . LEU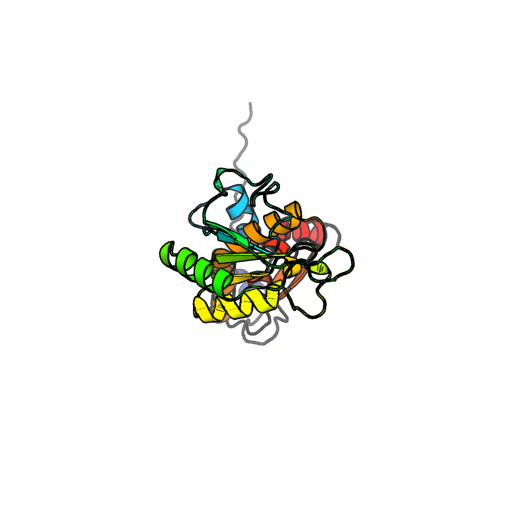 A 1 144 ? -11.976 -7.985 4.163 1.00 97.94 144 LEU A O 1
ATOM 1071 N N . GLN A 1 145 ? -9.904 -8.771 4.490 1.00 97.25 145 GLN A N 1
ATOM 1072 C CA . GLN A 1 145 ? -9.790 -9.445 3.201 1.00 97.25 145 GLN A CA 1
ATOM 1073 C C . GLN A 1 145 ? -10.820 -10.572 3.064 1.00 97.25 145 GLN A C 1
ATOM 1075 O O . GLN A 1 145 ? -11.374 -10.760 1.976 1.00 97.25 145 GLN A O 1
ATOM 1080 N N . ARG A 1 146 ? -11.096 -11.296 4.155 1.00 97.25 146 ARG A N 1
ATOM 1081 C CA . ARG A 1 146 ? -12.140 -12.323 4.216 1.00 97.25 146 ARG A CA 1
ATOM 1082 C C . ARG A 1 146 ? -13.543 -11.714 4.134 1.00 97.25 146 ARG A C 1
ATOM 1084 O O . ARG A 1 146 ? -14.367 -12.231 3.386 1.00 97.25 146 ARG A O 1
ATOM 1091 N N . GLU A 1 147 ? -13.800 -10.612 4.838 1.00 97.44 147 GLU A N 1
ATOM 1092 C CA . GLU A 1 147 ? -15.123 -9.959 4.880 1.00 97.44 147 GLU A CA 1
ATOM 1093 C C . GLU A 1 147 ? -15.486 -9.198 3.589 1.00 97.44 147 GLU A C 1
ATOM 1095 O O . GLU A 1 147 ? -16.652 -9.142 3.181 1.00 97.44 147 GLU A O 1
ATOM 1100 N N . LEU A 1 148 ? -14.496 -8.578 2.942 1.00 97.19 148 LEU A N 1
ATOM 1101 C CA . LEU A 1 148 ? -14.685 -7.768 1.734 1.00 97.19 148 LEU A CA 1
ATOM 1102 C C . LEU A 1 148 ? -14.551 -8.584 0.443 1.00 97.19 148 LEU A C 1
ATOM 1104 O O . LEU A 1 148 ? -15.076 -8.177 -0.595 1.00 97.19 148 LEU A O 1
ATOM 1108 N N . GLY A 1 149 ? -13.882 -9.738 0.505 1.00 94.75 149 GLY A N 1
ATOM 1109 C CA . GLY A 1 149 ? -13.642 -10.597 -0.645 1.00 94.75 149 GLY A CA 1
ATOM 1110 C C . GLY A 1 149 ? -12.582 -10.046 -1.611 1.00 94.75 149 GLY A C 1
ATOM 1111 O O . GLY A 1 149 ? -11.871 -9.086 -1.307 1.00 94.75 149 GLY A O 1
ATOM 1112 N N . PRO A 1 150 ? -12.418 -10.673 -2.788 1.00 92.56 150 PRO A N 1
ATOM 1113 C CA . PRO A 1 150 ? -11.392 -10.279 -3.746 1.00 92.56 150 PRO A CA 1
ATOM 1114 C C . PRO A 1 150 ? -11.685 -8.911 -4.378 1.00 92.56 150 PRO A C 1
ATOM 1116 O O . PRO A 1 150 ? -12.833 -8.517 -4.568 1.00 92.56 150 PRO A O 1
ATOM 1119 N N . GLY A 1 151 ? -10.627 -8.210 -4.792 1.00 89.31 151 GLY A N 1
ATOM 1120 C CA . GLY A 1 151 ? -10.741 -6.946 -5.529 1.00 89.31 151 GLY A CA 1
ATOM 1121 C C . GLY A 1 151 ? -10.716 -5.685 -4.665 1.00 89.31 151 GLY A C 1
ATOM 1122 O O . GLY A 1 151 ? -10.855 -4.588 -5.212 1.00 89.31 151 GLY A O 1
ATOM 1123 N N . VAL A 1 152 ? -10.502 -5.834 -3.357 1.00 94.50 152 VAL A N 1
ATOM 1124 C CA . VAL A 1 152 ? -10.036 -4.748 -2.491 1.00 94.50 152 VAL A CA 1
ATOM 1125 C C . VAL A 1 152 ? -8.512 -4.738 -2.407 1.00 94.50 152 VAL A C 1
ATOM 1127 O O . VAL A 1 152 ? -7.854 -5.763 -2.578 1.00 94.50 152 VAL A O 1
ATOM 1130 N N . ASN A 1 153 ? -7.958 -3.561 -2.160 1.00 94.06 153 ASN A N 1
ATOM 1131 C CA . ASN A 1 153 ? -6.548 -3.319 -1.924 1.00 94.06 153 ASN A CA 1
ATOM 1132 C C . ASN A 1 153 ? -6.396 -2.826 -0.485 1.00 94.06 153 ASN A C 1
ATOM 1134 O O . ASN A 1 153 ? -6.903 -1.758 -0.148 1.00 94.06 153 ASN A O 1
ATOM 1138 N N . ILE A 1 154 ? -5.730 -3.610 0.360 1.00 96.31 154 ILE A N 1
ATOM 1139 C CA . ILE A 1 154 ? -5.540 -3.285 1.775 1.00 96.31 154 ILE A CA 1
ATOM 1140 C C . ILE A 1 154 ? -4.057 -3.011 2.017 1.00 96.31 154 ILE A C 1
ATOM 1142 O O . ILE A 1 154 ? -3.211 -3.882 1.817 1.00 96.31 154 ILE A O 1
ATOM 1146 N N . VAL A 1 155 ? -3.750 -1.791 2.448 1.00 96.00 155 VAL A N 1
ATOM 1147 C CA . VAL A 1 155 ? -2.399 -1.308 2.734 1.00 96.00 155 VAL A CA 1
ATOM 1148 C C . VAL A 1 155 ? -2.188 -1.274 4.243 1.00 96.00 155 VAL A C 1
ATOM 1150 O O . VAL A 1 155 ? -2.894 -0.570 4.960 1.00 96.00 155 VAL A O 1
ATOM 1153 N N . CYS A 1 156 ? -1.188 -2.005 4.724 1.00 96.75 156 CYS A N 1
ATOM 1154 C CA . CYS A 1 156 ? -0.713 -1.911 6.102 1.00 96.75 156 CYS A CA 1
ATOM 1155 C C . CYS A 1 156 ? 0.314 -0.779 6.193 1.00 96.75 156 CYS A C 1
ATOM 1157 O O . CYS A 1 156 ? 1.297 -0.767 5.446 1.00 96.75 156 CYS A O 1
ATOM 1159 N N . SER A 1 157 ? 0.091 0.191 7.078 1.00 95.56 157 SER A N 1
ATOM 1160 C CA . SER A 1 157 ? 0.911 1.399 7.156 1.00 95.56 157 SER A CA 1
ATOM 1161 C C . SER A 1 157 ? 2.389 1.114 7.431 1.00 95.56 157 SER A C 1
ATOM 1163 O O . SER A 1 157 ? 3.263 1.831 6.931 1.00 95.56 157 SER A O 1
ATOM 1165 N N . ARG A 1 158 ? 2.697 0.021 8.143 1.00 93.38 158 ARG A N 1
ATOM 1166 C CA . ARG A 1 158 ? 4.086 -0.377 8.417 1.00 93.38 158 ARG A CA 1
ATOM 1167 C C . ARG A 1 158 ? 4.878 -0.754 7.162 1.00 93.38 158 ARG A C 1
ATOM 1169 O O . ARG A 1 158 ? 6.101 -0.634 7.157 1.00 93.38 158 ARG A O 1
ATOM 1176 N N . ASP A 1 159 ? 4.209 -1.207 6.101 1.00 92.69 159 ASP A N 1
ATOM 1177 C CA . ASP A 1 159 ? 4.870 -1.539 4.831 1.00 92.69 159 ASP A CA 1
ATOM 1178 C C . ASP A 1 159 ? 5.282 -0.275 4.064 1.00 92.69 159 ASP A C 1
ATOM 1180 O O . ASP A 1 159 ? 6.189 -0.292 3.220 1.00 92.69 159 ASP A O 1
ATOM 1184 N N . VAL A 1 160 ? 4.616 0.840 4.365 1.00 93.19 160 VAL A N 1
ATOM 1185 C CA . VAL A 1 160 ? 4.788 2.117 3.678 1.00 93.19 160 VAL A CA 1
ATOM 1186 C C . VAL A 1 160 ? 5.871 2.954 4.350 1.00 93.19 160 VAL A C 1
ATOM 1188 O O . VAL A 1 160 ? 6.795 3.401 3.668 1.00 93.19 160 VAL A O 1
ATOM 1191 N N . GLY A 1 161 ? 5.790 3.137 5.670 1.00 86.75 161 GLY A N 1
ATOM 1192 C CA . GLY A 1 161 ? 6.699 3.991 6.434 1.00 86.75 161 GLY A CA 1
ATOM 1193 C C . GLY A 1 161 ? 7.016 3.437 7.822 1.00 86.75 161 GLY A C 1
ATOM 1194 O O . GLY A 1 161 ? 6.288 2.610 8.358 1.00 86.75 161 GLY A O 1
ATOM 1195 N N . GLN A 1 162 ? 8.125 3.898 8.404 1.00 82.06 162 GLN A N 1
ATOM 1196 C CA . GLN A 1 162 ? 8.638 3.414 9.698 1.00 82.06 162 GLN A CA 1
ATOM 1197 C C . GLN A 1 162 ? 8.655 4.495 10.789 1.00 82.06 162 GLN A C 1
ATOM 1199 O O . GLN A 1 162 ? 8.715 4.171 11.971 1.00 82.06 162 GLN A O 1
ATOM 1204 N N . ILE A 1 163 ? 8.602 5.774 10.410 1.00 80.69 163 ILE A N 1
ATOM 1205 C CA . ILE A 1 163 ? 8.781 6.921 11.311 1.00 80.69 163 ILE A CA 1
ATOM 1206 C C . ILE A 1 163 ? 7.520 7.777 11.276 1.00 80.69 163 ILE A C 1
ATOM 1208 O O . ILE A 1 163 ? 6.950 7.969 10.203 1.00 80.69 163 ILE A O 1
ATOM 1212 N N . GLY A 1 164 ? 7.126 8.292 12.444 1.00 83.81 164 GLY A N 1
ATOM 1213 C CA . GLY A 1 164 ? 5.989 9.199 12.581 1.00 83.81 164 GLY A CA 1
ATOM 1214 C C . GLY A 1 164 ? 4.647 8.479 12.453 1.00 83.81 164 GLY A C 1
ATOM 1215 O O . GLY A 1 164 ? 4.512 7.513 11.702 1.00 83.81 164 GLY A O 1
ATOM 1216 N N . PHE A 1 165 ? 3.653 8.879 13.245 1.00 88.50 165 PHE A N 1
ATOM 1217 C CA . PHE A 1 165 ? 2.301 8.327 13.112 1.00 88.50 165 PHE A CA 1
ATOM 1218 C C . PHE A 1 165 ? 1.569 9.007 11.949 1.00 88.50 165 PHE A C 1
ATOM 1220 O O . PHE A 1 165 ? 1.142 8.329 11.017 1.00 88.50 165 PHE A O 1
ATOM 1227 N N . ILE A 1 166 ? 1.531 10.342 11.965 1.00 88.69 166 ILE A N 1
ATOM 1228 C CA . ILE A 1 166 ? 0.844 11.179 10.972 1.00 88.69 166 ILE A CA 1
ATOM 1229 C C . ILE A 1 166 ? 1.497 11.028 9.595 1.00 88.69 166 ILE A C 1
ATOM 1231 O O . ILE A 1 166 ? 0.823 10.792 8.596 1.00 88.69 166 ILE A O 1
ATOM 1235 N N . GLU A 1 167 ? 2.826 11.089 9.524 1.00 89.44 167 GLU A N 1
ATOM 1236 C CA . GLU A 1 167 ? 3.568 10.972 8.268 1.00 89.44 167 GLU A CA 1
ATOM 1237 C C . GLU A 1 167 ? 3.366 9.596 7.627 1.00 89.44 167 GLU A C 1
ATOM 1239 O O . GLU A 1 167 ? 3.178 9.491 6.411 1.00 89.44 167 GLU A O 1
ATOM 1244 N N . ARG A 1 168 ? 3.365 8.534 8.444 1.00 93.38 168 ARG A N 1
ATOM 1245 C CA . ARG A 1 168 ? 3.125 7.164 7.983 1.00 93.38 168 ARG A CA 1
ATOM 1246 C C . ARG A 1 168 ? 1.686 6.971 7.52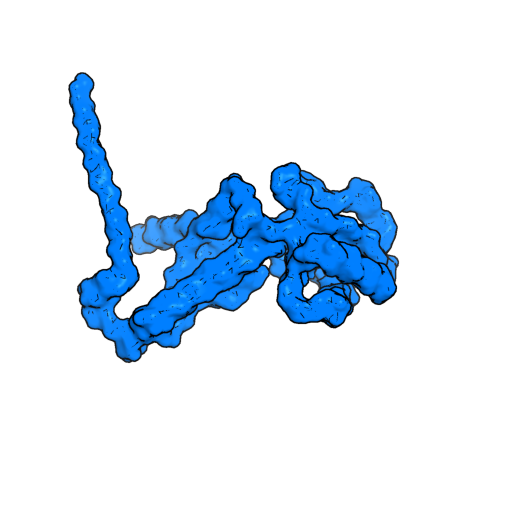1 1.00 93.38 168 ARG A C 1
ATOM 1248 O O . ARG A 1 168 ? 1.480 6.362 6.469 1.00 93.38 168 ARG A O 1
ATOM 1255 N N . GLU A 1 169 ? 0.708 7.483 8.262 1.00 93.19 169 GLU A N 1
ATOM 1256 C CA . GLU A 1 169 ? -0.697 7.479 7.849 1.00 93.19 169 GLU A CA 1
ATOM 1257 C C . GLU A 1 169 ? -0.859 8.174 6.490 1.00 93.19 169 GLU A C 1
ATOM 1259 O O . GLU A 1 169 ? -1.317 7.552 5.530 1.00 93.19 169 GLU A O 1
ATOM 1264 N N . ASN A 1 170 ? -0.387 9.415 6.368 1.00 91.38 170 ASN A N 1
ATOM 1265 C CA . ASN A 1 170 ? -0.509 10.213 5.150 1.00 91.38 170 ASN A CA 1
ATOM 1266 C C . ASN A 1 170 ? 0.180 9.551 3.949 1.00 91.38 170 ASN A C 1
ATOM 1268 O O . ASN A 1 170 ? -0.394 9.468 2.859 1.00 91.38 170 ASN A O 1
ATOM 1272 N N . ALA A 1 171 ? 1.385 9.009 4.139 1.00 91.88 171 ALA A N 1
ATOM 1273 C CA . ALA A 1 171 ? 2.076 8.248 3.102 1.00 91.88 171 ALA A CA 1
ATOM 1274 C C . ALA A 1 171 ? 1.271 7.009 2.669 1.00 91.88 171 ALA A C 1
ATOM 1276 O O . ALA A 1 171 ? 1.208 6.688 1.480 1.00 91.88 171 ALA A O 1
ATOM 1277 N N . SER A 1 172 ? 0.623 6.328 3.615 1.00 94.69 172 SER A N 1
ATOM 1278 C CA . SER A 1 172 ? -0.178 5.130 3.344 1.00 94.69 172 SER A CA 1
ATOM 1279 C C . SER A 1 172 ? -1.457 5.452 2.579 1.00 94.69 172 SER A C 1
ATOM 1281 O O . SER A 1 172 ? -1.781 4.755 1.617 1.00 94.69 172 SER A O 1
ATOM 1283 N N . ILE A 1 173 ? -2.131 6.546 2.934 1.00 93.38 173 ILE A N 1
ATOM 1284 C CA . ILE A 1 173 ? -3.307 7.064 2.224 1.00 93.38 173 ILE A CA 1
ATOM 1285 C C . ILE A 1 173 ? -2.940 7.452 0.788 1.00 93.38 173 ILE A C 1
ATOM 1287 O O . ILE A 1 173 ? -3.611 7.032 -0.160 1.00 93.38 173 ILE A O 1
ATOM 1291 N N . LEU A 1 174 ? -1.843 8.191 0.590 1.00 91.50 174 LEU A N 1
ATOM 1292 C CA . LEU A 1 174 ? -1.364 8.537 -0.752 1.00 91.50 174 LEU A CA 1
ATOM 1293 C C . LEU A 1 174 ? -1.021 7.288 -1.565 1.00 91.50 174 LEU A C 1
ATOM 1295 O O . LEU A 1 174 ? -1.425 7.181 -2.723 1.00 91.50 174 LEU A O 1
ATOM 1299 N N . ASN A 1 175 ? -0.332 6.318 -0.961 1.00 94.00 175 ASN A N 1
ATOM 1300 C CA . ASN A 1 175 ? 0.004 5.064 -1.622 1.00 94.00 175 ASN A CA 1
ATOM 1301 C C . ASN A 1 175 ? -1.251 4.294 -2.060 1.00 94.00 175 ASN A C 1
ATOM 1303 O O . ASN A 1 175 ? -1.338 3.861 -3.212 1.00 94.00 175 ASN A O 1
ATOM 1307 N N . ALA A 1 176 ? -2.231 4.148 -1.167 1.00 94.00 176 ALA A N 1
ATOM 1308 C CA . ALA A 1 176 ? -3.486 3.462 -1.451 1.00 94.00 176 ALA A CA 1
ATOM 1309 C C . ALA A 1 176 ? -4.274 4.172 -2.562 1.00 94.00 176 ALA A C 1
ATOM 1311 O O . ALA A 1 176 ? -4.643 3.538 -3.548 1.00 94.00 176 ALA A O 1
ATOM 1312 N N . SER A 1 177 ? -4.431 5.498 -2.479 1.00 92.31 177 SER A N 1
ATOM 1313 C CA . SER A 1 177 ? -5.212 6.262 -3.462 1.00 92.31 177 SER A CA 1
ATOM 1314 C C . SER A 1 177 ? -4.683 6.118 -4.896 1.00 92.31 177 SER A C 1
ATOM 1316 O O . SER A 1 177 ? -5.475 6.038 -5.837 1.00 92.31 177 SER A O 1
ATOM 1318 N N . ILE A 1 178 ? -3.364 6.013 -5.094 1.00 92.44 178 ILE A N 1
ATOM 1319 C CA . ILE A 1 178 ? -2.761 5.892 -6.431 1.00 92.44 178 ILE A CA 1
ATOM 1320 C C . ILE A 1 178 ? -2.506 4.445 -6.888 1.00 92.44 178 ILE A C 1
ATOM 1322 O O . ILE A 1 178 ? -2.212 4.216 -8.065 1.00 92.44 178 ILE A O 1
ATOM 1326 N N . SER A 1 179 ? -2.636 3.451 -6.003 1.00 91.62 179 SER A N 1
ATOM 1327 C CA . SER A 1 179 ? -2.282 2.047 -6.280 1.00 91.62 179 SER A CA 1
ATOM 1328 C C . SER A 1 179 ? -2.968 1.496 -7.534 1.00 91.62 179 SER A C 1
ATOM 1330 O O . SER A 1 179 ? -2.315 0.922 -8.407 1.00 91.62 179 SER A O 1
ATOM 1332 N N . THR A 1 180 ? -4.268 1.752 -7.705 1.00 90.38 180 THR A N 1
ATOM 1333 C CA . THR A 1 180 ? -5.015 1.310 -8.895 1.00 90.38 180 THR A CA 1
ATOM 1334 C C . THR A 1 180 ? -4.456 1.905 -10.195 1.00 90.38 180 THR A C 1
ATOM 1336 O O . THR A 1 180 ? -4.334 1.204 -11.208 1.00 90.38 180 THR A O 1
ATOM 1339 N N . PHE A 1 181 ? -4.091 3.190 -10.192 1.00 91.44 181 PHE A N 1
ATOM 1340 C CA . PHE A 1 181 ? -3.486 3.845 -11.353 1.00 91.44 181 PHE A CA 1
ATOM 1341 C C . PHE A 1 181 ? -2.081 3.298 -11.638 1.00 91.44 181 PHE A C 1
ATOM 1343 O O . PHE A 1 181 ? -1.754 3.012 -12.795 1.00 91.44 181 PHE A O 1
ATOM 1350 N N . ALA A 1 182 ? -1.283 3.066 -10.594 1.00 92.00 182 ALA A N 1
ATOM 1351 C CA . ALA A 1 182 ? 0.046 2.477 -10.713 1.00 92.00 182 ALA A CA 1
ATOM 1352 C C . ALA A 1 182 ? 0.005 1.078 -11.337 1.00 92.00 182 ALA A C 1
ATOM 1354 O O . ALA A 1 182 ? 0.675 0.826 -12.338 1.00 92.00 182 ALA A O 1
ATOM 1355 N N . GLN A 1 183 ? -0.870 0.204 -10.836 1.00 92.06 183 GLN A N 1
ATOM 1356 C CA . GLN A 1 183 ? -1.070 -1.137 -11.387 1.00 92.06 183 GLN A CA 1
ATOM 1357 C C . GLN A 1 183 ? -1.497 -1.109 -12.862 1.00 92.06 183 GLN A C 1
ATOM 1359 O O . GLN A 1 183 ? -1.044 -1.927 -13.659 1.00 92.06 183 GLN A O 1
ATOM 1364 N N . ARG A 1 184 ? -2.387 -0.186 -13.260 1.00 92.38 184 ARG A N 1
ATOM 1365 C CA . ARG A 1 184 ? -2.788 -0.029 -14.673 1.00 92.38 184 ARG A CA 1
ATOM 1366 C C . ARG A 1 184 ? -1.621 0.415 -15.551 1.00 92.38 184 ARG A C 1
ATOM 1368 O O . ARG A 1 184 ? -1.468 -0.111 -16.648 1.00 92.38 184 ARG A O 1
ATOM 1375 N N . THR A 1 185 ? -0.816 1.352 -15.062 1.00 92.56 185 THR A N 1
ATOM 1376 C CA . THR A 1 185 ? 0.346 1.886 -15.784 1.00 92.56 185 THR A CA 1
ATOM 1377 C C . THR A 1 185 ? 1.395 0.799 -15.993 1.00 92.56 185 THR A C 1
ATOM 1379 O O . THR A 1 185 ? 1.827 0.571 -17.119 1.00 92.56 185 THR A O 1
ATOM 1382 N N . ILE A 1 186 ? 1.726 0.060 -14.933 1.00 92.56 186 ILE A N 1
ATOM 1383 C CA . ILE A 1 186 ? 2.717 -1.018 -14.973 1.00 92.56 186 ILE A CA 1
ATOM 1384 C C . ILE A 1 186 ? 2.269 -2.153 -15.900 1.00 92.56 186 ILE A C 1
ATOM 1386 O O . ILE A 1 186 ? 3.039 -2.552 -16.768 1.00 92.56 186 ILE A O 1
ATOM 1390 N N . ARG A 1 187 ? 0.996 -2.569 -15.841 1.00 93.94 187 ARG A N 1
ATOM 1391 C CA . ARG A 1 187 ? 0.432 -3.519 -16.821 1.00 93.94 187 ARG A CA 1
ATOM 1392 C C . ARG A 1 187 ? 0.511 -3.007 -18.261 1.00 93.94 187 ARG A C 1
ATOM 1394 O O . ARG A 1 187 ? 0.623 -3.792 -19.196 1.00 93.94 187 ARG A O 1
ATOM 1401 N N . GLY A 1 188 ? 0.423 -1.693 -18.461 1.00 94.12 188 GLY A N 1
ATOM 1402 C CA . GLY A 1 188 ? 0.638 -1.067 -19.764 1.00 94.12 188 GLY A CA 1
ATOM 1403 C C . GLY A 1 188 ? 2.070 -1.250 -20.269 1.00 94.12 188 GLY A C 1
ATOM 1404 O O . GLY A 1 188 ? 2.258 -1.565 -21.443 1.00 94.12 188 GLY A O 1
ATOM 1405 N N . PHE A 1 189 ? 3.063 -1.108 -19.386 1.00 93.44 189 PHE A N 1
ATOM 1406 C CA . PHE A 1 189 ? 4.468 -1.364 -19.712 1.00 93.44 189 PHE A CA 1
ATOM 1407 C C . PHE A 1 189 ? 4.717 -2.836 -20.044 1.00 93.44 189 PHE A C 1
ATOM 1409 O O . PHE A 1 189 ? 5.314 -3.123 -21.076 1.00 93.44 189 PHE A O 1
ATOM 1416 N N . GLU A 1 190 ? 4.188 -3.760 -19.241 1.00 93.62 190 GLU A N 1
ATOM 1417 C CA . GLU A 1 190 ? 4.303 -5.206 -19.483 1.00 93.62 190 GLU A CA 1
ATOM 1418 C C . GLU A 1 190 ? 3.711 -5.595 -20.848 1.00 93.62 190 GLU A C 1
ATOM 1420 O O . GLU A 1 190 ? 4.381 -6.222 -21.663 1.00 93.62 190 GLU A O 1
ATOM 1425 N N . ARG A 1 191 ? 2.507 -5.111 -21.179 1.00 94.19 191 ARG A N 1
ATOM 1426 C CA . ARG A 1 191 ? 1.896 -5.333 -22.505 1.00 94.19 191 ARG A CA 1
ATOM 1427 C C . ARG A 1 191 ? 2.708 -4.732 -23.649 1.00 94.19 191 ARG A C 1
ATOM 1429 O O . ARG A 1 191 ? 2.705 -5.260 -24.760 1.00 94.19 191 ARG A O 1
ATOM 1436 N N . ALA A 1 192 ? 3.356 -3.590 -23.424 1.00 90.50 192 ALA A N 1
ATOM 1437 C CA . ALA A 1 192 ? 4.225 -2.991 -24.429 1.00 90.50 192 ALA A CA 1
ATOM 1438 C C . ALA A 1 192 ? 5.472 -3.855 -24.665 1.00 90.50 192 ALA A C 1
ATOM 1440 O O . ALA A 1 192 ? 5.858 -4.033 -25.817 1.00 90.50 192 ALA A O 1
ATOM 1441 N N . MET A 1 193 ? 6.052 -4.432 -23.608 1.00 91.00 193 MET A N 1
ATOM 1442 C CA . MET A 1 193 ? 7.158 -5.388 -23.716 1.00 91.00 193 MET A CA 1
ATOM 1443 C C . MET A 1 193 ? 6.749 -6.640 -24.488 1.00 91.00 193 MET A C 1
ATOM 1445 O O . MET A 1 193 ? 7.445 -7.015 -25.428 1.00 91.00 193 MET A O 1
ATOM 1449 N N . GLU A 1 194 ? 5.590 -7.223 -24.165 1.00 90.62 194 GLU A N 1
ATOM 1450 C CA . GLU A 1 194 ? 5.041 -8.385 -24.877 1.00 90.62 194 GLU A CA 1
ATOM 1451 C C . GLU A 1 194 ? 4.872 -8.104 -26.375 1.00 90.62 194 GLU A C 1
ATOM 1453 O O . GLU A 1 194 ? 5.311 -8.890 -27.212 1.00 90.62 194 GLU A O 1
ATOM 1458 N N . ARG A 1 195 ? 4.296 -6.947 -26.731 1.00 89.25 195 ARG A N 1
ATOM 1459 C CA . ARG A 1 195 ? 4.128 -6.525 -28.133 1.00 89.25 195 ARG A CA 1
ATOM 1460 C C . ARG A 1 195 ? 5.449 -6.342 -28.874 1.00 89.25 195 ARG A C 1
ATOM 1462 O O . ARG A 1 195 ? 5.475 -6.496 -30.090 1.00 89.25 195 ARG A O 1
ATOM 1469 N N . LEU A 1 196 ? 6.507 -5.969 -28.160 1.00 86.62 196 LEU A N 1
ATOM 1470 C CA . LEU A 1 196 ? 7.853 -5.816 -28.708 1.00 86.62 196 LEU A CA 1
ATOM 1471 C C . LEU A 1 196 ? 8.644 -7.130 -28.688 1.00 86.62 196 LEU A C 1
ATOM 1473 O O . LEU A 1 196 ? 9.756 -7.145 -29.191 1.00 86.62 196 LEU A O 1
ATOM 1477 N N . GLY A 1 197 ? 8.109 -8.217 -28.120 1.00 88.12 197 GLY A N 1
ATOM 1478 C CA . GLY A 1 197 ? 8.811 -9.497 -27.995 1.00 88.12 197 GLY A CA 1
ATOM 1479 C C . GLY A 1 197 ? 9.890 -9.532 -26.905 1.00 88.12 197 GLY A C 1
ATOM 1480 O O . GLY A 1 197 ? 10.651 -10.496 -26.846 1.00 88.12 197 GLY A O 1
ATOM 1481 N N . LEU A 1 198 ? 9.948 -8.521 -26.031 1.00 88.81 198 LEU A N 1
ATOM 1482 C CA . LEU A 1 198 ? 10.928 -8.442 -24.946 1.00 88.81 198 LEU A CA 1
ATOM 1483 C C . LEU A 1 198 ? 10.590 -9.451 -23.842 1.00 88.81 198 LEU A C 1
ATOM 1485 O O . LEU A 1 198 ? 9.516 -9.392 -23.245 1.00 88.81 198 LEU A O 1
ATOM 1489 N N . LYS A 1 199 ? 11.534 -10.346 -23.534 1.00 88.62 199 LYS A N 1
ATOM 1490 C CA . LYS A 1 199 ? 11.388 -11.395 -22.500 1.00 88.62 199 LYS A CA 1
ATOM 1491 C C . LYS A 1 199 ? 12.137 -11.099 -21.195 1.00 88.62 199 LYS A C 1
ATOM 1493 O O . LYS A 1 199 ? 12.205 -11.950 -20.312 1.00 88.62 199 LYS A O 1
ATOM 1498 N N . CYS A 1 200 ? 12.741 -9.922 -21.089 1.00 90.50 200 CYS A N 1
ATOM 1499 C CA . CYS A 1 200 ? 13.562 -9.526 -19.953 1.00 90.50 200 CYS A CA 1
ATOM 1500 C C . CYS A 1 200 ? 12.714 -9.009 -18.771 1.00 90.50 200 CYS A C 1
ATOM 1502 O O . CYS A 1 200 ? 11.555 -8.636 -18.959 1.00 90.50 200 CYS A O 1
ATOM 1504 N N . PRO A 1 201 ? 13.255 -8.973 -17.540 1.00 92.81 201 PRO A N 1
ATOM 1505 C CA . PRO A 1 201 ? 12.556 -8.403 -16.391 1.00 92.81 201 PRO A CA 1
ATOM 1506 C C . PRO A 1 201 ? 12.352 -6.884 -16.514 1.00 92.81 201 PRO A C 1
ATOM 1508 O O . PRO A 1 201 ? 13.227 -6.156 -16.993 1.00 92.81 201 PRO A O 1
ATOM 1511 N N . LEU A 1 202 ? 11.207 -6.412 -16.004 1.00 93.69 202 LEU A N 1
ATOM 1512 C CA . LEU A 1 202 ? 10.874 -4.994 -15.862 1.00 93.69 202 LEU A CA 1
ATOM 1513 C C . LEU A 1 202 ? 11.191 -4.486 -14.451 1.00 93.69 202 LEU A C 1
ATOM 1515 O O . LEU A 1 202 ? 10.618 -4.950 -13.457 1.00 93.69 202 LEU A O 1
ATOM 1519 N N . TYR A 1 203 ? 12.040 -3.467 -14.389 1.00 94.50 203 TYR A N 1
ATOM 1520 C CA . TYR A 1 203 ? 12.368 -2.729 -13.179 1.00 94.50 203 TYR A CA 1
ATOM 1521 C C . TYR A 1 203 ? 11.867 -1.288 -13.241 1.00 94.50 203 TYR A C 1
ATOM 1523 O O . TYR A 1 203 ? 11.849 -0.652 -14.296 1.00 94.50 203 TYR A O 1
ATOM 1531 N N . ILE A 1 204 ? 11.495 -0.760 -12.080 1.00 93.00 204 ILE A N 1
ATOM 1532 C CA . ILE A 1 204 ? 11.111 0.633 -11.877 1.00 93.00 204 ILE A CA 1
ATOM 1533 C C . ILE A 1 204 ? 12.130 1.277 -10.940 1.00 93.00 204 ILE A C 1
ATOM 1535 O O . ILE A 1 204 ? 12.491 0.698 -9.913 1.00 93.00 204 ILE A O 1
ATOM 1539 N N . THR A 1 205 ? 12.597 2.475 -11.279 1.00 91.19 205 THR A N 1
ATOM 1540 C CA . THR A 1 205 ? 13.501 3.224 -10.401 1.00 91.19 205 THR A CA 1
ATOM 1541 C C . THR A 1 205 ? 12.745 3.738 -9.168 1.00 91.19 205 THR A C 1
ATOM 1543 O O . THR A 1 205 ? 11.618 4.223 -9.268 1.00 91.19 205 THR A O 1
ATOM 1546 N N . GLN A 1 206 ? 13.371 3.660 -7.997 1.00 90.62 206 GLN A N 1
ATOM 1547 C CA . GLN A 1 206 ? 12.865 4.188 -6.731 1.00 90.62 206 GLN A CA 1
ATOM 1548 C C . GLN A 1 206 ? 13.365 5.618 -6.444 1.00 90.62 206 GLN A C 1
ATOM 1550 O O . GLN A 1 206 ? 14.282 6.125 -7.089 1.00 90.62 206 GLN A O 1
ATOM 1555 N N . ASN A 1 207 ? 12.782 6.278 -5.441 1.00 85.69 207 ASN A N 1
ATOM 1556 C CA . ASN A 1 207 ? 13.134 7.641 -5.024 1.00 85.69 207 ASN A CA 1
ATOM 1557 C C . ASN A 1 207 ? 14.614 7.774 -4.620 1.00 85.69 207 ASN A C 1
ATOM 1559 O O . ASN A 1 207 ? 15.224 8.807 -4.880 1.00 85.69 207 ASN A O 1
ATOM 1563 N N . ASP A 1 208 ? 15.196 6.720 -4.043 1.00 84.38 208 ASP A N 1
ATOM 1564 C CA . ASP A 1 208 ? 16.611 6.627 -3.646 1.00 84.38 208 ASP A CA 1
ATOM 1565 C C . ASP A 1 208 ? 17.554 6.210 -4.798 1.00 84.38 208 ASP A C 1
ATOM 1567 O O . ASP A 1 208 ? 18.768 6.077 -4.623 1.00 84.38 208 ASP A O 1
ATOM 1571 N N . GLY A 1 209 ? 17.003 6.004 -5.997 1.00 83.31 209 GLY A N 1
ATOM 1572 C CA . GLY A 1 209 ? 17.734 5.635 -7.205 1.00 83.31 209 GLY A CA 1
ATOM 1573 C C . GLY A 1 209 ? 18.016 4.143 -7.341 1.00 83.31 209 GLY A C 1
ATOM 1574 O O . GLY A 1 209 ? 18.639 3.740 -8.323 1.00 83.31 209 GLY A O 1
ATOM 1575 N N . THR A 1 210 ? 17.586 3.311 -6.393 1.00 89.69 210 THR A N 1
ATOM 1576 C CA . THR A 1 210 ? 17.637 1.850 -6.535 1.00 89.69 210 THR A CA 1
ATOM 1577 C C . THR A 1 210 ? 16.568 1.345 -7.509 1.00 89.69 210 THR A C 1
ATOM 1579 O O . THR A 1 210 ? 15.700 2.101 -7.954 1.00 89.69 210 THR A O 1
ATOM 1582 N N . LEU A 1 211 ? 16.655 0.071 -7.895 1.00 91.94 211 LEU A N 1
ATOM 1583 C CA . LEU A 1 211 ? 15.685 -0.580 -8.773 1.00 91.94 211 LEU A CA 1
ATOM 1584 C C . LEU A 1 211 ? 14.771 -1.492 -7.963 1.00 91.94 211 LEU A C 1
ATOM 1586 O O . LEU A 1 211 ? 15.237 -2.263 -7.128 1.00 91.94 211 LEU A O 1
ATOM 1590 N N . THR A 1 212 ? 13.481 -1.457 -8.277 1.00 93.56 212 THR A N 1
ATOM 1591 C CA . THR A 1 212 ? 12.486 -2.380 -7.731 1.00 93.56 212 THR A CA 1
ATOM 1592 C C . THR A 1 212 ? 11.758 -3.107 -8.847 1.00 93.56 212 THR A C 1
ATOM 1594 O O . THR A 1 212 ? 11.709 -2.628 -9.980 1.00 93.56 212 THR A O 1
ATOM 1597 N N . THR A 1 213 ? 11.191 -4.275 -8.559 1.00 94.69 213 THR A N 1
ATOM 1598 C CA . THR A 1 213 ? 10.414 -5.009 -9.564 1.00 94.69 213 THR A CA 1
ATOM 1599 C C . THR A 1 213 ? 9.135 -4.249 -9.912 1.00 94.69 213 THR A C 1
ATOM 1601 O O . THR A 1 213 ? 8.563 -3.546 -9.075 1.00 94.69 213 THR A O 1
ATOM 1604 N N . ALA A 1 214 ? 8.627 -4.444 -11.129 1.00 92.12 214 ALA A N 1
ATOM 1605 C CA . ALA A 1 214 ? 7.312 -3.949 -11.536 1.00 92.12 214 ALA A CA 1
ATOM 1606 C C . ALA A 1 214 ? 6.206 -4.286 -10.513 1.00 92.12 214 ALA A C 1
ATOM 1608 O O . ALA A 1 214 ? 5.421 -3.423 -10.120 1.00 92.12 214 ALA A O 1
ATOM 1609 N N . SER A 1 215 ? 6.194 -5.519 -10.001 1.00 90.88 215 SER A N 1
ATOM 1610 C CA . SER A 1 215 ? 5.224 -5.969 -8.997 1.00 90.88 215 SER A CA 1
ATOM 1611 C C . SER A 1 215 ? 5.340 -5.226 -7.660 1.00 90.88 215 SER A C 1
ATOM 1613 O O . SER A 1 215 ? 4.323 -4.875 -7.059 1.00 90.88 215 SER A O 1
ATOM 1615 N N . ALA A 1 216 ? 6.559 -4.944 -7.194 1.00 91.56 216 ALA A N 1
ATOM 1616 C CA . ALA A 1 216 ? 6.789 -4.191 -5.965 1.00 91.56 216 ALA A CA 1
ATOM 1617 C C . ALA A 1 216 ? 6.412 -2.711 -6.132 1.00 91.56 216 ALA A C 1
ATOM 1619 O O . ALA A 1 216 ? 5.728 -2.158 -5.270 1.00 91.56 216 ALA A O 1
ATOM 1620 N N . ALA A 1 217 ? 6.762 -2.096 -7.266 1.00 92.00 217 ALA A N 1
ATOM 1621 C CA . ALA A 1 217 ? 6.355 -0.730 -7.600 1.00 92.00 217 ALA A CA 1
ATOM 1622 C C . ALA A 1 217 ? 4.830 -0.577 -7.705 1.00 92.00 217 ALA A C 1
ATOM 1624 O O . ALA A 1 217 ? 4.289 0.452 -7.316 1.00 92.00 217 ALA A O 1
ATOM 1625 N N . ALA A 1 218 ? 4.122 -1.599 -8.193 1.00 90.94 218 ALA A N 1
ATOM 1626 C CA . ALA A 1 218 ? 2.663 -1.586 -8.277 1.00 90.94 218 ALA A CA 1
ATOM 1627 C C . ALA A 1 218 ? 1.978 -1.650 -6.901 1.00 90.94 218 ALA A C 1
ATOM 1629 O O . ALA A 1 218 ? 0.868 -1.142 -6.753 1.00 90.94 218 ALA A O 1
ATOM 1630 N N . ARG A 1 219 ? 2.628 -2.274 -5.908 1.00 89.00 219 ARG A N 1
ATOM 1631 C CA . ARG A 1 219 ? 2.149 -2.354 -4.518 1.00 89.00 219 ARG A CA 1
ATOM 1632 C C . ARG A 1 219 ? 2.489 -1.111 -3.694 1.00 89.00 219 ARG A C 1
ATOM 1634 O O . ARG A 1 219 ? 1.683 -0.681 -2.873 1.00 89.00 219 ARG A O 1
ATOM 1641 N N . LEU A 1 220 ? 3.685 -0.555 -3.889 1.00 91.44 220 LEU A N 1
ATOM 1642 C CA . LEU A 1 220 ? 4.194 0.606 -3.151 1.00 91.44 220 LEU A CA 1
ATOM 1643 C C . LEU A 1 220 ? 4.626 1.743 -4.098 1.00 91.44 220 LEU A C 1
ATOM 1645 O O . LEU A 1 220 ? 5.796 2.148 -4.083 1.00 91.44 220 LEU A O 1
ATOM 1649 N N . PRO A 1 221 ? 3.716 2.285 -4.931 1.00 91.94 221 PRO A N 1
ATOM 1650 C CA . PRO A 1 221 ? 4.049 3.318 -5.915 1.00 91.94 221 PRO A CA 1
ATOM 1651 C C . PRO A 1 221 ? 4.644 4.588 -5.313 1.00 91.94 221 PRO A C 1
ATOM 1653 O O . PRO A 1 221 ? 5.439 5.253 -5.981 1.00 91.94 221 PRO A O 1
ATOM 1656 N N . ILE A 1 222 ? 4.337 4.911 -4.053 1.00 90.62 222 ILE A N 1
ATOM 1657 C CA . ILE A 1 222 ? 4.893 6.092 -3.378 1.00 90.62 222 ILE A CA 1
ATOM 1658 C C . ILE A 1 222 ? 6.431 6.091 -3.341 1.00 90.62 222 ILE A C 1
ATOM 1660 O O . ILE A 1 222 ? 7.065 7.147 -3.389 1.00 90.62 222 ILE A O 1
ATOM 1664 N N . ARG A 1 223 ? 7.058 4.905 -3.366 1.00 89.12 223 ARG A N 1
ATOM 1665 C CA . ARG A 1 223 ? 8.521 4.748 -3.418 1.00 89.12 223 ARG A CA 1
ATOM 1666 C C . ARG A 1 223 ? 9.138 5.102 -4.772 1.00 89.12 223 ARG A C 1
ATOM 1668 O O . ARG A 1 223 ? 10.355 5.036 -4.890 1.00 89.12 223 ARG A O 1
ATOM 1675 N N . THR A 1 224 ? 8.336 5.450 -5.777 1.00 87.19 224 THR A N 1
ATOM 1676 C CA . THR A 1 224 ? 8.788 5.709 -7.159 1.00 87.19 224 THR A CA 1
ATOM 1677 C C . THR A 1 224 ? 8.452 7.120 -7.663 1.00 87.19 224 THR A C 1
ATOM 1679 O O . THR A 1 224 ? 8.758 7.465 -8.805 1.00 87.19 224 THR A O 1
ATOM 1682 N N . PHE A 1 225 ? 7.851 7.964 -6.820 1.00 83.81 225 PHE A N 1
ATOM 1683 C CA . PHE A 1 225 ? 7.411 9.324 -7.156 1.00 83.81 225 PHE A CA 1
ATOM 1684 C C . PHE A 1 225 ? 8.523 10.238 -7.696 1.00 83.81 225 PHE A C 1
ATOM 1686 O O . PHE A 1 225 ? 8.287 10.992 -8.637 1.00 83.81 225 PHE A O 1
ATOM 1693 N N . SER A 1 226 ? 9.739 10.141 -7.163 1.00 72.50 226 SER A N 1
ATOM 1694 C CA . SER A 1 226 ? 10.896 10.957 -7.563 1.00 72.50 226 SER A CA 1
ATOM 1695 C C . SER A 1 226 ? 11.808 10.262 -8.576 1.00 72.50 226 SER A C 1
ATOM 1697 O O . SER A 1 226 ? 12.864 10.790 -8.919 1.00 72.50 226 SER A O 1
ATOM 1699 N N . SER A 1 227 ? 11.411 9.097 -9.093 1.00 71.88 227 SER A N 1
ATOM 1700 C CA . SER A 1 227 ? 12.248 8.259 -9.960 1.00 71.88 227 SER A CA 1
ATOM 1701 C C . SER A 1 227 ? 12.756 8.967 -11.224 1.00 71.88 227 SER A C 1
ATOM 1703 O O . SER A 1 227 ? 13.881 8.722 -11.658 1.00 71.88 227 SER A O 1
ATOM 1705 N N . GLY A 1 228 ? 11.964 9.885 -11.792 1.00 62.06 228 GLY A N 1
ATOM 1706 C CA . GLY A 1 228 ? 12.367 10.703 -12.940 1.00 62.06 228 GLY A CA 1
ATOM 1707 C C . GLY A 1 228 ? 13.531 11.651 -12.628 1.00 62.06 228 GLY A C 1
ATOM 1708 O O . GLY A 1 228 ? 14.526 11.645 -13.347 1.00 62.06 228 GLY A O 1
ATOM 1709 N N . ALA A 1 229 ? 13.445 12.409 -11.529 1.00 59.34 229 ALA A N 1
ATOM 1710 C CA . ALA A 1 229 ? 14.509 13.322 -11.102 1.00 59.34 229 ALA A CA 1
ATOM 1711 C C . ALA A 1 229 ? 15.778 12.559 -10.688 1.00 59.34 229 ALA A C 1
ATOM 1713 O O . ALA A 1 229 ? 16.890 12.948 -11.050 1.00 59.34 229 ALA A O 1
ATOM 1714 N N . THR A 1 230 ? 15.617 11.431 -9.990 1.00 60.09 230 THR A N 1
ATOM 1715 C CA . THR A 1 230 ? 16.745 10.608 -9.544 1.00 60.09 230 THR A CA 1
ATOM 1716 C C . THR A 1 230 ? 17.499 9.967 -10.716 1.00 60.09 230 THR A C 1
ATOM 1718 O O . THR A 1 230 ? 18.731 9.931 -10.697 1.00 60.09 230 THR A O 1
ATOM 1721 N N . ASN A 1 231 ? 16.801 9.527 -11.772 1.00 58.66 231 ASN A N 1
ATOM 1722 C CA . ASN A 1 231 ? 17.447 9.005 -12.983 1.00 58.66 231 ASN A CA 1
ATOM 1723 C C . ASN A 1 231 ? 18.204 10.087 -13.764 1.00 58.66 231 ASN A C 1
ATOM 1725 O O . ASN A 1 231 ? 19.305 9.818 -14.241 1.00 58.66 231 ASN A O 1
ATOM 1729 N N . SER A 1 232 ? 17.673 11.312 -13.853 1.00 58.59 232 SER A N 1
ATOM 1730 C CA . SER A 1 232 ? 18.399 12.432 -14.469 1.00 58.59 232 SER A CA 1
ATOM 1731 C C . SER A 1 232 ? 19.682 12.778 -13.704 1.00 58.59 232 SER A C 1
ATOM 1733 O O . SER A 1 232 ? 20.729 12.937 -14.325 1.00 58.59 232 SER A O 1
ATOM 1735 N N . MET A 1 233 ? 19.640 12.823 -12.365 1.00 57.69 233 MET A N 1
ATOM 1736 C CA . MET A 1 233 ? 20.836 13.088 -11.549 1.00 57.69 233 MET A CA 1
ATOM 1737 C C . MET A 1 233 ? 21.893 11.983 -11.662 1.00 57.69 233 MET A C 1
ATOM 1739 O O . MET A 1 233 ? 23.082 12.285 -11.753 1.00 57.69 233 MET A O 1
ATOM 1743 N N . ARG A 1 234 ? 21.488 10.704 -11.683 1.00 59.19 234 ARG A N 1
ATOM 1744 C CA . ARG A 1 234 ? 22.428 9.582 -11.867 1.00 59.19 234 ARG A CA 1
ATOM 1745 C C . ARG A 1 234 ? 23.025 9.513 -13.272 1.00 59.19 234 ARG A C 1
ATOM 1747 O O . ARG A 1 234 ? 24.167 9.090 -13.406 1.00 59.19 234 ARG A O 1
ATOM 1754 N N . GLY A 1 235 ? 22.279 9.926 -14.297 1.00 56.00 235 GLY A N 1
ATOM 1755 C CA . GLY A 1 235 ? 22.816 10.073 -15.651 1.00 56.00 235 GLY A CA 1
ATOM 1756 C C . GLY A 1 235 ? 23.919 11.131 -15.714 1.00 56.00 235 GLY A C 1
ATOM 1757 O O . GLY A 1 235 ? 24.966 10.872 -16.286 1.00 56.00 235 GLY A O 1
ATOM 1758 N N . ALA A 1 236 ? 23.721 12.269 -15.041 1.00 50.88 236 ALA A N 1
ATOM 1759 C CA . ALA A 1 236 ? 24.665 13.392 -15.028 1.00 50.88 236 ALA A CA 1
ATOM 1760 C C . ALA A 1 236 ? 25.910 13.193 -14.139 1.00 50.88 236 ALA A C 1
ATOM 1762 O O . ALA A 1 236 ? 26.826 14.002 -14.184 1.00 50.88 236 ALA A O 1
ATOM 1763 N N . SER A 1 237 ? 25.943 12.156 -13.298 1.00 47.41 237 SER A N 1
ATOM 1764 C CA . SER A 1 237 ? 27.079 11.850 -12.407 1.00 47.41 237 SER A CA 1
ATOM 1765 C C . SER A 1 237 ? 27.965 10.710 -12.926 1.00 47.41 237 SER A C 1
ATOM 1767 O O . SER A 1 237 ? 28.845 10.238 -12.208 1.00 47.41 237 SER A O 1
ATOM 1769 N N . ARG A 1 238 ? 27.726 10.256 -14.164 1.00 42.91 238 ARG A N 1
ATOM 1770 C CA . ARG A 1 238 ? 28.561 9.279 -14.878 1.00 42.91 238 ARG A CA 1
ATOM 1771 C C . ARG A 1 238 ? 29.409 9.895 -16.003 1.00 42.91 238 ARG A C 1
ATOM 1773 O O . ARG A 1 238 ? 30.014 9.124 -16.744 1.00 42.91 238 ARG A O 1
ATOM 1780 N N . ASP A 1 239 ? 29.478 11.224 -16.076 1.00 37.44 239 ASP A N 1
ATOM 1781 C CA . ASP A 1 239 ? 30.384 11.972 -16.961 1.00 37.44 239 ASP A CA 1
ATOM 1782 C C . ASP A 1 239 ? 31.659 12.413 -16.223 1.00 37.44 239 ASP A C 1
ATOM 1784 O O . ASP A 1 239 ? 31.546 12.868 -15.058 1.00 37.44 239 ASP A O 1
#